Protein 5J73 (pdb70)

B-factor: mean 70.28, std 25.44, range [20.49, 164.89]

Structure (mmCIF, N/CA/C/O backbone):
data_5J73
#
_entry.id   5J73
#
_cell.length_a   37.790
_cell.length_b   91.970
_cell.length_c   45.840
_cell.angle_alpha   90.00
_cell.angle_beta   111.14
_cell.angle_gamma   90.00
#
_symmetry.space_group_name_H-M   'P 1 21 1'
#
loop_
_entity.id
_entity.type
_entity.pdbx_description
1 polymer 'protein design 2L4HC2_9'
2 water water
#
loop_
_atom_site.group_PDB
_atom_site.id
_atom_site.type_symbol
_atom_site.label_atom_id
_atom_site.label_alt_id
_atom_site.label_comp_id
_atom_site.label_asym_id
_atom_site.label_entity_id
_atom_site.label_seq_id
_atom_site.pdbx_PDB_ins_code
_atom_site.Cartn_x
_atom_site.Cartn_y
_atom_site.Cartn_z
_atom_site.occupancy
_atom_site.B_iso_or_equiv
_atom_site.auth_seq_id
_atom_site.auth_comp_id
_atom_site.auth_asym_id
_atom_site.auth_atom_id
_atom_site.pdbx_PDB_model_num
ATOM 1 N N . THR A 1 6 ? -24.410 16.436 0.432 1.00 67.72 1 THR A N 1
ATOM 2 C CA . THR A 1 6 ? -24.405 17.767 1.099 1.00 63.63 1 THR A CA 1
ATOM 3 C C . THR A 1 6 ? -25.845 18.217 1.313 1.00 63.34 1 THR A C 1
ATOM 4 O O . THR A 1 6 ? -26.641 18.212 0.375 1.00 66.14 1 THR A O 1
ATOM 15 N N . SER A 1 7 ? -26.174 18.613 2.539 1.00 65.11 2 SER A N 1
ATOM 16 C CA . SER A 1 7 ? -27.505 19.132 2.840 1.00 65.07 2 SER A CA 1
ATOM 17 C C . SER A 1 7 ? -27.551 20.656 2.820 1.00 64.78 2 SER A C 1
ATOM 18 O O . SER A 1 7 ? -26.520 21.324 2.746 1.00 67.10 2 SER A O 1
ATOM 26 N N . ASP A 1 8 ? -28.766 21.189 2.880 1.00 66.56 3 ASP A N 1
ATOM 27 C CA . ASP A 1 8 ? -29.007 22.617 2.714 1.00 64.00 3 ASP A CA 1
ATOM 28 C C . ASP A 1 8 ? -28.369 23.456 3.815 1.00 68.25 3 ASP A C 1
ATOM 29 O O . ASP A 1 8 ? -27.952 24.588 3.572 1.00 65.44 3 ASP A O 1
ATOM 38 N N . TYR A 1 9 ? -28.282 22.902 5.021 1.00 64.98 4 TYR A N 1
ATOM 39 C CA . TYR A 1 9 ? -27.698 23.635 6.136 1.00 52.92 4 TYR A CA 1
ATOM 40 C C . TYR A 1 9 ? -26.231 23.904 5.852 1.00 52.19 4 TYR A C 1
ATOM 41 O O . TYR A 1 9 ? -25.756 25.024 6.033 1.00 60.32 4 TYR A O 1
ATOM 59 N N . ILE A 1 10 ? -25.519 22.884 5.388 1.00 51.34 5 ILE A N 1
ATOM 60 C CA . ILE A 1 10 ? -24.113 23.050 5.055 1.00 56.20 5 ILE A CA 1
ATOM 61 C C . ILE A 1 10 ? -23.962 24.003 3.882 1.00 56.52 5 ILE A C 1
ATOM 62 O O . ILE A 1 10 ? -23.136 24.913 3.917 1.00 53.74 5 ILE A O 1
ATOM 78 N N . ILE A 1 11 ? -24.763 23.786 2.846 1.00 53.66 6 ILE A N 1
ATOM 79 C CA . ILE A 1 11 ? -24.712 24.623 1.658 1.00 48.65 6 ILE A CA 1
ATOM 80 C C . ILE A 1 11 ? -24.945 26.081 2.028 1.00 54.80 6 ILE A C 1
ATOM 81 O O . ILE A 1 11 ? -24.285 26.971 1.498 1.00 56.34 6 ILE A O 1
ATOM 97 N N . GLU A 1 12 ? -25.872 26.321 2.951 1.00 57.98 7 GLU A N 1
ATOM 98 C CA . GLU A 1 12 ? -26.178 27.683 3.379 1.00 58.40 7 GLU A CA 1
ATOM 99 C C . GLU A 1 12 ? -25.018 28.305 4.150 1.00 56.10 7 GLU A C 1
ATOM 100 O O . GLU A 1 12 ? -24.720 29.487 3.974 1.00 61.07 7 GLU A O 1
ATOM 112 N N . GLN A 1 13 ? -24.364 27.520 5.001 1.00 52.13 8 GLN A N 1
ATOM 113 C CA . GLN A 1 13 ? -23.190 28.003 5.719 1.00 46.98 8 GLN A CA 1
ATOM 114 C C . GLN A 1 13 ? -22.096 28.403 4.745 1.00 56.39 8 GLN A C 1
ATOM 115 O O . GLN A 1 13 ? -21.455 29.442 4.908 1.00 55.36 8 GLN A O 1
ATOM 129 N N . ILE A 1 14 ? -21.897 27.580 3.723 1.00 50.30 9 ILE A N 1
ATOM 130 C CA . ILE A 1 14 ? -20.887 27.855 2.716 1.00 51.83 9 ILE A CA 1
ATOM 131 C C . ILE A 1 14 ? -21.244 29.136 1.965 1.00 51.89 9 ILE A C 1
ATOM 132 O O . ILE A 1 14 ? -20.405 30.020 1.814 1.00 45.59 9 ILE A O 1
ATOM 148 N N . GLN A 1 15 ? -22.495 29.256 1.532 1.00 51.34 10 GLN A N 1
ATOM 149 C CA . GLN A 1 15 ? -22.937 30.455 0.825 1.00 57.02 10 GLN A CA 1
ATOM 150 C C . GLN A 1 15 ? -22.851 31.711 1.689 1.00 52.89 10 GLN A C 1
ATOM 151 O O . GLN A 1 15 ? -22.514 32.785 1.193 1.00 49.68 10 GLN A O 1
ATOM 165 N N . ARG A 1 16 ? -23.153 31.577 2.976 1.00 52.67 11 ARG A N 1
ATOM 166 C CA . ARG A 1 16 ? -23.059 32.708 3.895 1.00 60.94 11 ARG A CA 1
ATOM 167 C C . ARG A 1 16 ? -21.609 33.179 4.038 1.00 60.33 11 ARG A C 1
ATOM 168 O O . ARG A 1 16 ? -21.340 34.381 4.040 1.00 52.37 11 ARG A O 1
ATOM 189 N N . ASP A 1 17 ? -20.681 32.235 4.162 1.00 66.56 12 ASP A N 1
ATOM 190 C CA . ASP A 1 17 ? -19.259 32.561 4.263 1.00 58.32 12 ASP A CA 1
ATOM 191 C C . ASP A 1 17 ? -18.748 33.205 2.980 1.00 53.33 12 ASP A C 1
ATOM 192 O O . ASP A 1 17 ? -17.893 34.087 3.016 1.00 56.74 12 ASP A O 1
ATOM 201 N N . GLN A 1 18 ? -19.267 32.745 1.845 1.00 62.75 13 GLN A N 1
ATOM 202 C CA . GLN A 1 18 ? -18.805 33.221 0.547 1.00 60.51 13 GLN A CA 1
ATOM 203 C C . GLN A 1 18 ? -19.248 34.658 0.276 1.00 62.40 13 GLN A C 1
ATOM 204 O O . GLN A 1 18 ? -18.529 35.416 -0.378 1.00 71.27 13 GLN A O 1
ATOM 218 N N . GLU A 1 19 ? -20.429 35.028 0.773 1.00 57.27 14 GLU A N 1
ATOM 219 C CA . GLU A 1 19 ? -20.917 36.397 0.628 1.00 72.46 14 GLU A CA 1
ATOM 220 C C . GLU A 1 19 ? -20.107 37.330 1.519 1.00 70.23 14 GLU A C 1
ATOM 221 O O . GLU A 1 19 ? -19.707 38.419 1.106 1.00 59.67 14 GLU A O 1
ATOM 233 N N . GLU A 1 20 ? -19.859 36.877 2.742 1.00 67.38 15 GLU A N 1
ATOM 234 C CA . GLU A 1 20 ? -19.019 37.602 3.683 1.00 67.89 15 GLU A CA 1
ATOM 235 C C . GLU A 1 20 ? -17.617 37.745 3.110 1.00 65.44 15 GLU A C 1
ATOM 236 O O . GLU A 1 20 ? -16.945 38.752 3.326 1.00 64.80 15 GLU A O 1
ATOM 248 N N . ALA A 1 21 ? -17.178 36.725 2.382 1.00 56.36 16 ALA A N 1
ATOM 249 C CA . ALA A 1 21 ? -15.852 36.739 1.787 1.00 62.42 16 ALA A CA 1
ATOM 250 C C . ALA A 1 21 ? -15.726 37.790 0.687 1.00 64.17 16 ALA A C 1
ATOM 251 O O . ALA A 1 21 ? -14.792 38.589 0.699 1.00 65.45 16 ALA A O 1
ATOM 258 N N . ARG A 1 22 ? -16.675 37.809 -0.245 1.00 64.11 17 ARG A N 1
ATOM 259 C CA . ARG A 1 22 ? -16.604 38.735 -1.375 1.00 66.60 17 ARG A CA 1
ATOM 260 C C . ARG A 1 22 ? -16.712 40.188 -0.923 1.00 60.48 17 ARG A C 1
ATOM 261 O O . ARG A 1 22 ? -16.057 41.065 -1.487 1.00 58.55 17 ARG A O 1
ATOM 282 N N . LYS A 1 23 ? -17.534 40.443 0.090 1.00 55.21 18 LYS A N 1
ATOM 283 C CA . LYS A 1 23 ? -17.676 41.794 0.618 1.00 69.09 18 LYS A CA 1
ATOM 284 C C . LYS A 1 23 ? -16.327 42.220 1.187 1.00 70.86 18 LYS A C 1
ATOM 285 O O . LYS A 1 23 ? -15.868 43.333 0.936 1.00 69.05 18 LYS A O 1
ATOM 304 N N . LYS A 1 24 ? -15.700 41.340 1.963 1.00 73.23 19 LYS A N 1
ATOM 305 C CA . LYS A 1 24 ? -14.371 41.617 2.500 1.00 67.77 19 LYS A CA 1
ATOM 306 C C . LYS A 1 24 ? -13.359 41.827 1.371 1.00 66.46 19 LYS A C 1
ATOM 307 O O . LYS A 1 24 ? -12.456 42.655 1.489 1.00 70.49 19 LYS A O 1
ATOM 326 N N . VAL A 1 25 ? -13.510 41.083 0.278 1.00 64.35 20 VAL A N 1
ATOM 327 C CA . VAL A 1 25 ? -12.619 41.250 -0.869 1.00 69.66 20 VAL A CA 1
ATOM 328 C C . VAL A 1 25 ? -12.847 42.627 -1.480 1.00 64.90 20 VAL A C 1
ATOM 329 O O . VAL A 1 25 ? -11.898 43.319 -1.846 1.00 63.81 20 VAL A O 1
ATOM 342 N N . GLU A 1 26 ? -14.109 43.022 -1.580 1.00 67.52 21 GLU A N 1
ATOM 343 C CA . GLU A 1 26 ? -14.462 44.327 -2.120 1.00 76.14 21 GLU A CA 1
ATOM 344 C C . GLU A 1 26 ? -13.930 45.434 -1.212 1.00 70.14 21 GLU A C 1
ATOM 345 O O . GLU A 1 26 ? -13.454 46.466 -1.688 1.00 75.67 21 GLU A O 1
ATOM 357 N N . GLU A 1 27 ? -14.012 45.210 0.095 1.00 69.00 22 GLU A N 1
ATOM 358 C CA . GLU A 1 27 ? -13.472 46.154 1.067 1.00 71.11 22 GLU A CA 1
ATOM 359 C C . GLU A 1 27 ? -11.961 46.260 0.912 1.00 66.95 22 GLU A C 1
ATOM 360 O O . GLU A 1 27 ? -11.390 47.341 1.023 1.00 70.95 22 GLU A O 1
ATOM 372 N N . ALA A 1 28 ? -11.313 45.128 0.647 1.00 67.08 23 ALA A N 1
ATOM 373 C CA . ALA A 1 28 ? -9.867 45.106 0.486 1.00 62.42 23 ALA A CA 1
ATOM 374 C C . ALA A 1 28 ? -9.452 45.834 -0.784 1.00 62.72 23 ALA A C 1
ATOM 375 O O . ALA A 1 28 ? -8.469 46.575 -0.792 1.00 64.71 23 ALA A O 1
ATOM 382 N N . GLU A 1 29 ? -10.217 45.629 -1.853 1.00 71.00 24 GLU A N 1
ATOM 383 C CA . GLU A 1 29 ? -9.945 46.287 -3.127 1.00 72.01 24 GLU A CA 1
ATOM 384 C C . GLU A 1 29 ? -10.052 47.799 -2.979 1.00 68.82 24 GLU A C 1
ATOM 385 O O . GLU A 1 29 ? -9.235 48.546 -3.515 1.00 69.18 24 GLU A O 1
ATOM 397 N N . GLU A 1 30 ? -11.071 48.244 -2.249 1.00 71.86 25 GLU A N 1
ATOM 398 C CA . GLU A 1 30 ? -11.278 49.664 -2.011 1.00 68.32 25 GLU A CA 1
ATOM 399 C C . GLU A 1 30 ? -10.180 50.253 -1.142 1.00 67.54 25 GLU A C 1
ATOM 400 O O . GLU A 1 30 ? -9.605 51.293 -1.462 1.00 78.43 25 GLU A O 1
ATOM 412 N N . ARG A 1 31 ? -9.886 49.571 -0.041 1.00 60.85 26 ARG A N 1
ATOM 413 C CA . ARG A 1 31 ? -8.876 50.033 0.897 1.00 56.88 26 ARG A CA 1
ATOM 414 C C . ARG A 1 31 ? -7.489 50.005 0.290 1.00 59.90 26 ARG A C 1
ATOM 415 O O . ARG A 1 31 ? -6.642 50.823 0.623 1.00 68.26 26 ARG A O 1
ATOM 436 N N . LEU A 1 32 ? -7.252 49.061 -0.607 1.00 60.67 27 LEU A N 1
ATOM 437 C CA . LEU A 1 32 ? -5.953 48.985 -1.255 1.00 59.68 27 LEU A CA 1
ATOM 438 C C . LEU A 1 32 ? -5.716 50.205 -2.140 1.00 59.72 27 LEU A C 1
ATOM 439 O O . LEU A 1 32 ? -4.646 50.798 -2.095 1.00 62.44 27 LEU A O 1
ATOM 455 N N . GLU A 1 33 ? -6.704 50.588 -2.939 1.00 63.02 28 GLU A N 1
ATOM 456 C CA . GLU A 1 33 ? -6.526 51.699 -3.871 1.00 74.02 28 GLU A CA 1
ATOM 457 C C . GLU A 1 33 ? -6.338 53.017 -3.121 1.00 67.08 28 GLU A C 1
ATOM 458 O O . GLU A 1 33 ? -5.485 53.823 -3.485 1.00 58.59 28 GLU A O 1
ATOM 470 N N . ARG A 1 34 ? -7.137 53.239 -2.079 1.00 61.03 29 ARG A N 1
ATOM 471 C CA . ARG A 1 34 ? -6.996 54.442 -1.266 1.00 65.56 29 ARG A CA 1
ATOM 472 C C . ARG A 1 34 ? -5.611 54.464 -0.621 1.00 69.20 29 ARG A C 1
ATOM 473 O O . ARG A 1 34 ? -4.984 55.519 -0.515 1.00 76.64 29 ARG A O 1
ATOM 494 N N . VAL A 1 35 ? -5.145 53.298 -0.190 1.00 66.69 30 VAL A N 1
ATOM 495 C CA . VAL A 1 35 ? -3.802 53.171 0.366 1.00 69.02 30 VAL A CA 1
ATOM 496 C C . VAL A 1 35 ? -2.783 53.450 -0.730 1.00 66.80 30 VAL A C 1
ATOM 497 O O . VAL A 1 35 ? -1.738 54.053 -0.479 1.00 65.75 30 VAL A O 1
ATOM 510 N N . LYS A 1 36 ? -3.093 53.015 -1.948 1.00 70.92 31 LYS A N 1
ATOM 511 C CA . LYS A 1 36 ? -2.196 53.230 -3.076 1.00 77.08 31 LYS A CA 1
ATOM 512 C C . LYS A 1 36 ? -2.207 54.717 -3.437 1.00 72.46 31 LYS A C 1
ATOM 513 O O . LYS A 1 36 ? -1.165 55.304 -3.715 1.00 72.93 31 LYS A O 1
ATOM 532 N N . GLU A 1 37 ? -3.394 55.324 -3.418 1.00 72.59 32 GLU A N 1
ATOM 533 C CA . GLU A 1 37 ? -3.530 56.754 -3.680 1.00 79.61 32 GLU A CA 1
ATOM 534 C C . GLU A 1 37 ? -2.825 57.567 -2.602 1.00 80.14 32 GLU A C 1
ATOM 535 O O . GLU A 1 37 ? -2.133 58.539 -2.901 1.00 74.92 32 GLU A O 1
ATOM 547 N N . ALA A 1 38 ? -3.003 57.163 -1.350 1.00 78.54 33 ALA A N 1
ATOM 548 C CA . ALA A 1 38 ? -2.361 57.845 -0.235 1.00 74.99 33 ALA A CA 1
ATOM 549 C C . ALA A 1 38 ? -0.849 57.650 -0.280 1.00 73.40 33 ALA A C 1
ATOM 550 O O . ALA A 1 38 ? -0.091 58.491 0.200 1.00 71.23 33 ALA A O 1
ATOM 557 N N . SER A 1 39 ? -0.413 56.530 -0.852 1.00 75.77 34 SER A N 1
ATOM 558 C CA . SER A 1 39 ? 1.008 56.213 -0.910 1.00 77.08 34 SER A CA 1
ATOM 559 C C . SER A 1 39 ? 1.761 57.198 -1.804 1.00 80.08 34 SER A C 1
ATOM 560 O O . SER A 1 39 ? 2.861 57.635 -1.473 1.00 78.21 34 SER A O 1
ATOM 568 N N . LYS A 1 40 ? 1.156 57.540 -2.940 1.00 86.35 35 LYS A N 1
ATOM 569 C CA . LYS A 1 40 ? 1.765 58.449 -3.912 1.00 92.91 35 LYS A CA 1
ATOM 570 C C . LYS A 1 40 ? 1.346 59.902 -3.676 1.00 95.47 35 LYS A C 1
ATOM 571 O O . LYS A 1 40 ? 1.174 60.670 -4.623 1.00 106.56 35 LYS A O 1
ATOM 590 N N . ARG A 1 41 ? 1.183 60.266 -2.410 1.00 89.02 36 ARG A N 1
ATOM 591 C CA . ARG A 1 41 ? 0.814 61.626 -2.026 1.00 85.14 36 ARG A CA 1
ATOM 592 C C . ARG A 1 41 ? 1.946 62.258 -1.204 1.00 87.92 36 ARG A C 1
ATOM 593 O O . ARG A 1 41 ? 1.782 63.319 -0.603 1.00 86.63 36 ARG A O 1
ATOM 614 N N . GLY A 1 42 ? 3.116 61.625 -1.230 1.00 80.41 37 GLY A N 1
ATOM 615 C CA . GLY A 1 42 ? 4.296 62.172 -0.579 1.00 80.50 37 GLY A CA 1
ATOM 616 C C . GLY A 1 42 ? 4.051 62.405 0.899 1.00 86.26 37 GLY A C 1
ATOM 617 O O . GLY A 1 42 ? 3.868 63.537 1.347 1.00 88.66 37 GLY A O 1
ATOM 621 N N . VAL A 1 43 ? 4.065 61.313 1.651 1.00 85.50 38 VAL A N 1
ATOM 622 C CA . VAL A 1 43 ? 3.749 61.314 3.072 1.00 69.03 38 VAL A CA 1
ATOM 623 C C . VAL A 1 43 ? 4.916 60.699 3.835 1.00 61.66 38 VAL A C 1
ATOM 624 O O . VAL A 1 43 ? 5.830 60.146 3.228 1.00 62.61 38 VAL A O 1
ATOM 637 N N . SER A 1 44 ? 4.884 60.775 5.161 1.00 52.44 39 SER A N 1
ATOM 638 C CA . SER A 1 44 ? 6.075 60.488 5.946 1.00 47.61 39 SER A CA 1
ATOM 639 C C . SER A 1 44 ? 6.176 59.006 6.278 1.00 55.01 39 SER A C 1
ATOM 640 O O . SER A 1 44 ? 5.227 58.247 6.077 1.00 61.50 39 SER A O 1
ATOM 648 N N . SER A 1 45 ? 7.341 58.602 6.773 1.00 54.00 40 SER A N 1
ATOM 649 C CA . SER A 1 45 ? 7.612 57.200 7.086 1.00 63.98 40 SER A CA 1
ATOM 650 C C . SER A 1 45 ? 6.603 56.574 8.048 1.00 59.08 40 SER A C 1
ATOM 651 O O . SER A 1 45 ? 6.050 55.517 7.753 1.00 62.47 40 SER A O 1
ATOM 659 N N . ASP A 1 46 ? 6.366 57.224 9.186 1.00 57.45 41 ASP A N 1
ATOM 660 C CA . ASP A 1 46 ? 5.394 56.739 10.169 1.00 59.63 41 ASP A CA 1
ATOM 661 C C . ASP A 1 46 ? 4.033 56.500 9.531 1.00 61.60 41 ASP A C 1
ATOM 662 O O . ASP A 1 46 ? 3.309 55.574 9.897 1.00 65.83 41 ASP A O 1
ATOM 671 N N . GLN A 1 47 ? 3.703 57.342 8.562 1.00 53.41 42 GLN A N 1
ATOM 672 C CA . GLN A 1 47 ? 2.455 57.231 7.822 1.00 53.66 42 GLN A CA 1
ATOM 673 C C . GLN A 1 47 ? 2.527 56.149 6.755 1.00 54.72 42 GLN A C 1
ATOM 674 O O . GLN A 1 47 ? 1.537 55.469 6.495 1.00 61.30 42 GLN A O 1
ATOM 688 N N . LEU A 1 48 ? 3.687 55.992 6.130 1.00 57.17 43 LEU A N 1
ATOM 689 C CA . LEU A 1 48 ? 3.879 54.901 5.185 1.00 54.07 43 LEU A CA 1
ATOM 690 C C . LEU A 1 48 ? 3.824 53.573 5.932 1.00 53.05 43 LEU A C 1
ATOM 691 O O . LEU A 1 48 ? 3.245 52.601 5.450 1.00 47.54 43 LEU A O 1
ATOM 707 N N . LEU A 1 49 ? 4.428 53.549 7.116 1.00 56.13 44 LEU A N 1
ATOM 708 C CA . LEU A 1 49 ? 4.420 52.367 7.974 1.00 56.89 44 LEU A CA 1
ATOM 709 C C . LEU A 1 49 ? 3.003 51.984 8.381 1.00 53.66 44 LEU A C 1
ATOM 710 O O . LEU A 1 49 ? 2.680 50.803 8.503 1.00 46.51 44 LEU A O 1
ATOM 726 N N . ASP A 1 50 ? 2.165 52.991 8.596 1.00 53.60 45 ASP A N 1
ATOM 727 C CA . ASP A 1 50 ? 0.784 52.765 8.993 1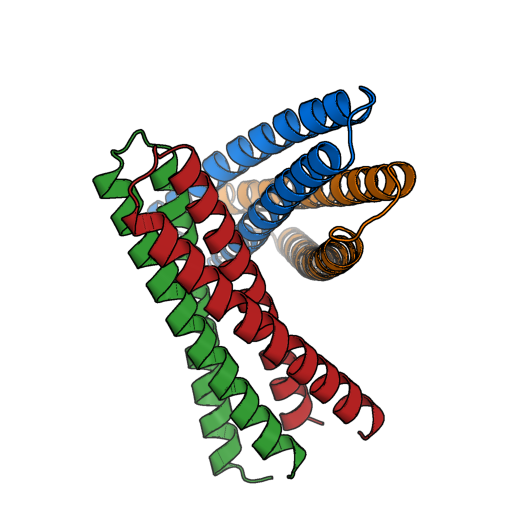.00 48.16 45 ASP A CA 1
ATOM 728 C C . ASP A 1 50 ? 0.012 52.058 7.886 1.00 47.56 45 ASP A C 1
ATOM 729 O O . ASP A 1 50 ? -0.807 51.178 8.149 1.00 40.65 45 ASP A O 1
ATOM 738 N N . LEU A 1 51 ? 0.279 52.448 6.644 1.00 49.08 46 LEU A N 1
ATOM 739 C CA . LEU A 1 51 ? -0.363 51.828 5.493 1.00 47.64 46 LEU A CA 1
ATOM 740 C C . LEU A 1 51 ? 0.080 50.375 5.332 1.00 43.28 46 LEU A C 1
ATOM 741 O O . LEU A 1 51 ? -0.719 49.512 4.966 1.00 38.41 46 LEU A O 1
ATOM 757 N N . ILE A 1 52 ? 1.356 50.115 5.600 1.00 38.36 47 ILE A N 1
ATOM 758 C CA . ILE A 1 52 ? 1.907 48.764 5.531 1.00 42.46 47 ILE A CA 1
ATOM 759 C C . ILE A 1 52 ? 1.240 47.849 6.560 1.00 42.81 47 ILE A C 1
ATOM 760 O O . ILE A 1 52 ? 0.910 46.702 6.257 1.00 41.45 47 ILE A O 1
ATOM 776 N N . ARG A 1 53 ? 1.050 48.360 7.772 1.00 38.98 48 ARG A N 1
ATOM 777 C CA . ARG A 1 53 ? 0.336 47.632 8.818 1.00 46.74 48 ARG A CA 1
ATOM 778 C C . ARG A 1 53 ? -1.098 47.345 8.375 1.00 50.70 48 ARG A C 1
ATOM 779 O O . ARG A 1 53 ? -1.629 46.257 8.600 1.00 42.54 48 ARG A O 1
ATOM 800 N N . GLU A 1 54 ? -1.710 48.334 7.737 1.00 44.74 49 GLU A N 1
ATOM 801 C CA . GLU A 1 54 ? -3.087 48.234 7.282 1.00 44.03 49 GLU A CA 1
ATOM 802 C C . GLU A 1 54 ? -3.219 47.156 6.198 1.00 50.82 49 GLU A C 1
ATOM 803 O O . GLU A 1 54 ? -4.162 46.365 6.212 1.00 50.55 49 GLU A O 1
ATOM 815 N N . LEU A 1 55 ? -2.273 47.125 5.263 1.00 41.30 50 LEU A N 1
ATOM 816 C CA . LEU A 1 55 ? -2.264 46.107 4.210 1.00 44.63 50 LEU A CA 1
ATOM 817 C C . LEU A 1 55 ? -1.948 44.715 4.758 1.00 44.27 50 LEU A C 1
ATOM 818 O O . LEU A 1 55 ? -2.468 43.712 4.263 1.00 38.25 50 LEU A O 1
ATOM 834 N N . ALA A 1 56 ? -1.092 44.654 5.771 1.00 39.87 51 ALA A N 1
ATOM 835 C CA . ALA A 1 56 ? -0.751 43.385 6.404 1.00 39.38 51 ALA A CA 1
ATOM 836 C C . ALA A 1 56 ? -1.988 42.762 7.042 1.00 37.50 51 ALA A C 1
ATOM 837 O O . ALA A 1 56 ? -2.140 41.543 7.061 1.00 40.22 51 ALA A O 1
ATOM 844 N N . GLU A 1 57 ? -2.869 43.607 7.566 1.00 41.38 52 GLU A N 1
ATOM 845 C CA . GLU A 1 57 ? -4.127 43.145 8.135 1.00 39.91 52 GLU A CA 1
ATOM 846 C C . GLU A 1 57 ? -4.989 42.517 7.054 1.00 40.90 52 GLU A C 1
ATOM 847 O O . GLU A 1 57 ? -5.618 41.480 7.266 1.00 39.21 52 GLU A O 1
ATOM 859 N N . ILE A 1 58 ? -5.021 43.169 5.898 1.00 36.98 53 ILE A N 1
ATOM 860 C CA . ILE A 1 58 ? -5.812 42.703 4.771 1.00 36.40 53 ILE A CA 1
ATOM 861 C C . ILE A 1 58 ? -5.326 41.339 4.308 1.00 34.59 53 ILE A C 1
ATOM 862 O O . ILE A 1 58 ? -6.129 40.439 4.081 1.00 31.61 53 ILE A O 1
ATOM 878 N N . ILE A 1 59 ? -4.014 41.187 4.179 1.00 32.71 54 ILE A N 1
ATOM 879 C CA . ILE A 1 59 ? -3.445 39.939 3.694 1.00 34.88 54 ILE A CA 1
ATOM 880 C C . ILE A 1 59 ? -3.847 38.797 4.616 1.00 34.15 54 ILE A C 1
ATOM 881 O O . ILE A 1 59 ? -4.283 37.743 4.160 1.00 29.26 54 ILE A O 1
ATOM 897 N N . GLU A 1 60 ? -3.722 39.024 5.917 1.00 34.00 55 GLU A N 1
ATOM 898 C CA . GLU A 1 60 ? -4.052 38.001 6.900 1.00 42.93 55 GLU A CA 1
ATOM 899 C C . GLU A 1 60 ? -5.536 37.641 6.859 1.00 39.71 55 GLU A C 1
ATOM 900 O O . GLU A 1 60 ? -5.904 36.482 7.043 1.00 37.01 55 GLU A O 1
ATOM 912 N N . GLU A 1 61 ? -6.383 38.630 6.597 1.00 38.91 56 GLU A N 1
ATOM 913 C CA . GLU A 1 61 ? -7.816 38.392 6.479 1.00 42.98 56 GLU A CA 1
ATOM 914 C C . GLU A 1 61 ? -8.102 37.573 5.227 1.00 35.56 56 GLU A C 1
ATOM 915 O O . GLU A 1 61 ? -8.894 36.630 5.256 1.00 33.52 56 GLU A O 1
ATOM 927 N N . LEU A 1 62 ? -7.462 37.951 4.126 1.00 31.79 57 LEU A N 1
ATOM 928 C CA . LEU A 1 62 ? -7.611 37.234 2.867 1.00 32.06 57 LEU A CA 1
ATOM 929 C C . LEU A 1 62 ? -7.097 35.797 2.980 1.00 32.56 57 LEU A C 1
ATOM 930 O O . LEU A 1 62 ? -7.622 34.893 2.334 1.00 27.89 57 LEU A O 1
ATOM 946 N N . ILE A 1 63 ? -6.069 35.591 3.797 1.00 32.42 58 ILE A N 1
ATOM 947 C CA . ILE A 1 63 ? -5.528 34.252 4.011 1.00 34.97 58 ILE A CA 1
ATOM 948 C C . ILE A 1 63 ? -6.510 33.358 4.764 1.00 33.75 58 ILE A C 1
ATOM 949 O O . ILE A 1 63 ? -6.624 32.174 4.456 1.00 34.84 58 ILE A O 1
ATOM 965 N N . ARG A 1 64 ? -7.217 33.914 5.744 1.00 33.28 59 ARG A N 1
ATOM 966 C CA . ARG A 1 64 ? -8.237 33.149 6.460 1.00 39.15 59 ARG A CA 1
ATOM 967 C C . ARG A 1 64 ? -9.336 32.695 5.511 1.00 35.39 59 ARG A C 1
ATOM 968 O O . ARG A 1 64 ? -9.818 31.570 5.601 1.00 33.89 59 ARG A O 1
ATOM 989 N N . ILE A 1 65 ? -9.728 33.586 4.607 1.00 31.67 60 ILE A N 1
ATOM 990 C CA . ILE A 1 65 ? -10.774 33.296 3.639 1.00 33.26 60 ILE A CA 1
ATOM 991 C C . ILE A 1 65 ? -10.382 32.122 2.751 1.00 32.60 60 ILE A C 1
ATOM 992 O O . ILE A 1 65 ? -11.204 31.253 2.467 1.00 33.42 60 ILE A O 1
ATOM 1008 N N . ILE A 1 66 ? -9.128 32.095 2.316 1.00 30.96 61 ILE A N 1
ATOM 1009 C CA . ILE A 1 66 ? -8.653 31.015 1.460 1.00 32.86 61 ILE A CA 1
ATOM 1010 C C . ILE A 1 66 ? -8.677 29.698 2.223 1.00 31.18 61 ILE A C 1
ATOM 1011 O O . ILE A 1 66 ? -9.043 28.664 1.669 1.00 32.22 61 ILE A O 1
ATOM 1027 N N . ARG A 1 67 ? -8.278 29.733 3.490 1.00 31.00 62 ARG A N 1
ATOM 1028 C CA . ARG A 1 67 ? -8.279 28.526 4.307 1.00 34.80 62 ARG A CA 1
ATOM 1029 C C . ARG A 1 67 ? -9.682 28.001 4.589 1.00 36.96 62 ARG A C 1
ATOM 1030 O O . ARG A 1 67 ? -9.908 26.793 4.529 1.00 36.36 62 ARG A O 1
ATOM 1051 N N . ARG A 1 68 ? -10.620 28.892 4.891 1.00 34.49 63 ARG A N 1
ATOM 1052 C CA . ARG A 1 68 ? -11.997 28.471 5.134 1.00 39.31 63 ARG A CA 1
ATOM 1053 C C . ARG A 1 68 ? -12.624 27.960 3.838 1.00 36.87 63 ARG A C 1
ATOM 1054 O O . ARG A 1 68 ? -13.327 26.953 3.840 1.00 41.20 63 ARG A O 1
ATOM 1075 N N . SER A 1 69 ? -12.362 28.655 2.735 1.00 34.13 64 SER A N 1
ATOM 1076 C CA . SER A 1 69 ? -12.880 28.241 1.433 1.00 36.86 64 SER A CA 1
ATOM 1077 C C . SER A 1 69 ? -12.290 26.886 1.064 1.00 36.29 64 SER A C 1
ATOM 1078 O O . SER A 1 69 ? -12.955 26.051 0.449 1.00 30.13 64 SER A O 1
ATOM 1086 N N . ASN A 1 70 ? -11.080 26.660 1.490 1.00 39.35 65 ASN A N 1
ATOM 1087 C CA . ASN A 1 70 ? -10.435 25.391 1.282 1.00 39.62 65 ASN A CA 1
ATOM 1088 C C . ASN A 1 70 ? -11.100 24.296 2.062 1.00 39.26 65 ASN A C 1
ATOM 1089 O O . ASN A 1 70 ? -11.202 23.195 1.608 1.00 38.84 65 ASN A O 1
ATOM 1100 N N . GLU A 1 71 ? -11.578 24.625 3.238 1.00 37.55 66 GLU A N 1
ATOM 1101 C CA . GLU A 1 71 ? -12.342 23.678 4.042 1.00 38.72 66 GLU A CA 1
ATOM 1102 C C . GLU A 1 71 ? -13.676 23.369 3.372 1.00 36.64 66 GLU A C 1
ATOM 1103 O O . GLU A 1 71 ? -14.116 22.223 3.357 1.00 37.56 66 GLU A O 1
ATOM 1115 N N . ALA A 1 72 ? -14.302 24.392 2.792 1.00 34.81 67 ALA A N 1
ATOM 1116 C CA . ALA A 1 72 ? -15.598 24.224 2.138 1.00 36.19 67 ALA A CA 1
ATOM 1117 C C . ALA A 1 72 ? -15.520 23.317 0.918 1.00 32.58 67 ALA A C 1
ATOM 1118 O O . ALA A 1 72 ? -16.387 22.469 0.716 1.00 34.68 67 ALA A O 1
ATOM 1125 N N . ILE A 1 73 ? -14.487 23.498 0.102 1.00 31.49 68 ILE A N 1
ATOM 1126 C CA . ILE A 1 73 ? -14.319 22.676 -1.088 1.00 34.12 68 ILE A CA 1
ATOM 1127 C C . ILE A 1 73 ? -14.029 21.240 -0.659 1.00 35.47 68 ILE A C 1
ATOM 1128 O O . ILE A 1 73 ? -14.518 20.301 -1.283 1.00 38.30 68 ILE A O 1
ATOM 1144 N N . LYS A 1 74 ? -13.246 21.069 0.407 1.00 31.75 69 LYS A N 1
ATOM 1145 C CA . LYS A 1 74 ? -12.980 19.731 0.927 1.00 37.37 69 LYS A CA 1
ATOM 1146 C C . LYS A 1 74 ? -14.282 19.018 1.296 1.00 41.93 69 LYS A C 1
ATOM 1147 O O . LYS A 1 74 ? -14.479 17.852 0.955 1.00 36.63 69 LYS A O 1
ATOM 1166 N N . GLU A 1 75 ? -15.173 19.729 1.980 1.00 38.33 70 GLU A N 1
ATOM 1167 C CA . GLU A 1 75 ? -16.427 19.146 2.446 1.00 42.93 70 GLU A CA 1
ATOM 1168 C C . GLU A 1 75 ? -17.384 18.829 1.291 1.00 42.61 70 GLU A C 1
ATOM 1169 O O . GLU A 1 75 ? -18.085 17.819 1.316 1.00 50.11 70 GLU A O 1
ATOM 1181 N N . LEU A 1 76 ? -17.403 19.691 0.279 1.00 34.41 71 LEU A N 1
ATOM 1182 C CA . LEU A 1 76 ? -18.306 19.522 -0.857 1.00 36.05 71 LEU A CA 1
ATOM 1183 C C . LEU A 1 76 ? -17.903 18.341 -1.742 1.00 37.06 71 LEU A C 1
ATOM 118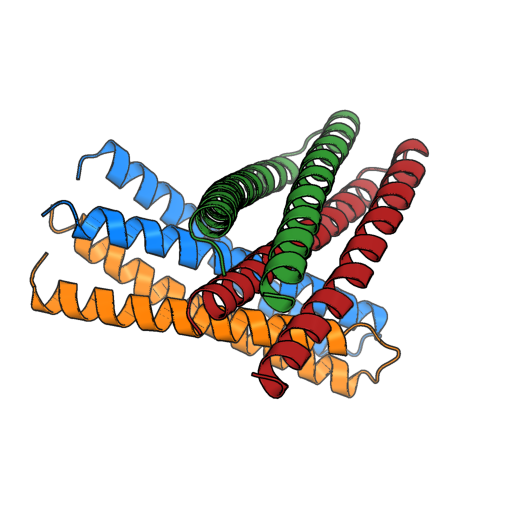4 O O . LEU A 1 76 ? -18.755 17.590 -2.212 1.00 40.05 71 LEU A O 1
ATOM 1200 N N . ILE A 1 77 ? -16.601 18.186 -1.966 1.00 40.22 72 ILE A N 1
ATOM 1201 C CA . ILE A 1 77 ? -16.072 17.124 -2.820 1.00 41.97 72 ILE A CA 1
ATOM 1202 C C . ILE A 1 77 ? -16.305 15.756 -2.175 1.00 46.60 72 ILE A C 1
ATOM 1203 O O . ILE A 1 77 ? -16.427 14.744 -2.863 1.00 56.26 72 ILE A O 1
ATOM 1219 N N . LYS A 1 78 ? -16.399 15.741 -0.850 1.00 49.83 73 LYS A N 1
ATOM 1220 C CA . LYS A 1 78 ? -16.596 14.507 -0.098 1.00 57.98 73 LYS A CA 1
ATOM 1221 C C . LYS A 1 78 ? -17.997 13.930 -0.216 1.00 62.52 73 LYS A C 1
ATOM 1222 O O . LYS A 1 78 ? -18.173 12.713 -0.218 1.00 76.06 73 LYS A O 1
ATOM 1241 N N . ASN A 1 79 ? -18.989 14.801 -0.333 1.00 60.87 74 ASN A N 1
ATOM 1242 C CA . ASN A 1 79 ? -20.377 14.365 -0.395 1.00 73.53 74 ASN A CA 1
ATOM 1243 C C . ASN A 1 79 ? -20.942 14.134 -1.800 1.00 82.54 74 ASN A C 1
ATOM 1244 O O . ASN A 1 79 ? -21.917 14.775 -2.187 1.00 89.97 74 ASN A O 1
ATOM 1255 N N . GLN A 1 80 ? -20.304 13.210 -2.524 1.00 90.60 75 GLN A N 1
ATOM 1256 C CA . GLN A 1 80 ? -20.721 12.686 -3.839 1.00 91.54 75 GLN A CA 1
ATOM 1257 C C . GLN A 1 80 ? -19.495 12.128 -4.552 1.00 83.04 75 GLN A C 1
ATOM 1258 O O . GLN A 1 80 ? -18.435 11.966 -3.946 1.00 82.59 75 GLN A O 1
ATOM 1272 N N . THR B 1 6 ? -19.341 18.081 -10.238 1.00 58.23 1 THR B N 1
ATOM 1273 C CA . THR B 1 6 ? -19.343 16.728 -9.610 1.00 70.91 1 THR B CA 1
ATOM 1274 C C . THR B 1 6 ? -18.843 15.669 -10.592 1.00 62.84 1 THR B C 1
ATOM 1275 O O . THR B 1 6 ? -18.984 14.470 -10.350 1.00 69.07 1 THR B O 1
ATOM 1286 N N . SER B 1 7 ? -18.232 16.127 -11.682 1.00 62.91 2 SER B N 1
ATOM 1287 C CA . SER B 1 7 ? -17.618 15.238 -12.662 1.00 51.28 2 SER B CA 1
ATOM 1288 C C . SER B 1 7 ? -16.141 15.115 -12.318 1.00 46.30 2 SER B C 1
ATOM 1289 O O . SER B 1 7 ? -15.516 16.073 -11.865 1.00 45.34 2 SER B O 1
ATOM 1297 N N . ASP B 1 8 ? -15.579 13.931 -12.557 1.00 42.44 3 ASP B N 1
ATOM 1298 C CA . ASP B 1 8 ? -14.253 13.613 -12.037 1.00 42.74 3 ASP B CA 1
ATOM 1299 C C . ASP B 1 8 ? -13.109 14.462 -12.596 1.00 33.45 3 ASP B C 1
ATOM 1300 O O . ASP B 1 8 ? -12.187 14.788 -11.847 1.00 27.75 3 ASP B O 1
ATOM 1309 N N . TYR B 1 9 ? -13.166 14.851 -13.856 1.00 36.41 4 TYR B N 1
ATOM 1310 C CA . TYR B 1 9 ? -12.112 15.692 -14.414 1.00 42.45 4 TYR B CA 1
ATOM 1311 C C . TYR B 1 9 ? -12.180 17.063 -13.744 1.00 36.74 4 TYR B C 1
ATOM 1312 O O . TYR B 1 9 ? -11.151 17.648 -13.421 1.00 34.72 4 TYR B O 1
ATOM 1330 N N . ILE B 1 10 ? -13.392 17.578 -13.543 1.00 35.43 5 ILE B N 1
ATOM 1331 C CA . ILE B 1 10 ? -13.563 18.865 -12.875 1.00 38.84 5 ILE B CA 1
ATOM 1332 C C . ILE B 1 10 ? -13.054 18.778 -11.437 1.00 36.75 5 ILE B C 1
ATOM 1333 O O . ILE B 1 10 ? -12.310 19.643 -10.973 1.00 33.77 5 ILE B O 1
ATOM 1349 N N . ILE B 1 11 ? -13.469 17.728 -10.733 1.00 32.57 6 ILE B N 1
ATOM 1350 C CA . ILE B 1 11 ? -13.048 17.515 -9.353 1.00 40.94 6 ILE B CA 1
ATOM 1351 C C . ILE B 1 11 ? -11.527 17.452 -9.280 1.00 33.78 6 ILE B C 1
ATOM 1352 O O . ILE B 1 11 ? -10.924 17.969 -8.343 1.00 28.73 6 ILE B O 1
ATOM 1368 N N . GLU B 1 12 ? -10.914 16.829 -10.283 1.00 32.02 7 GLU B N 1
ATOM 1369 C CA . GLU B 1 12 ? -9.464 16.703 -10.336 1.00 33.64 7 GLU B CA 1
ATOM 1370 C C . GLU B 1 12 ? -8.788 18.056 -10.504 1.00 38.62 7 GLU B C 1
ATOM 1371 O O . GLU B 1 12 ? -7.813 18.358 -9.821 1.00 39.43 7 GLU B O 1
ATOM 1383 N N . GLN B 1 13 ? -9.328 18.882 -11.392 1.00 35.89 8 GLN B N 1
ATOM 1384 C CA . GLN B 1 13 ? -8.791 20.216 -11.614 1.00 38.63 8 GLN B CA 1
ATOM 1385 C C . GLN B 1 13 ? -8.939 21.101 -10.372 1.00 37.80 8 GLN B C 1
ATOM 1386 O O . GLN B 1 13 ? -8.044 21.880 -10.049 1.00 34.88 8 GLN B O 1
ATOM 1400 N N . ILE B 1 14 ? -10.077 20.990 -9.692 1.00 35.39 9 ILE B N 1
ATOM 1401 C CA . ILE B 1 14 ? -10.329 21.770 -8.481 1.00 36.89 9 ILE B CA 1
ATOM 1402 C C . ILE B 1 14 ? -9.329 21.416 -7.382 1.00 35.00 9 ILE B C 1
ATOM 1403 O O . ILE B 1 14 ? -8.770 22.301 -6.732 1.00 31.42 9 ILE B O 1
ATOM 1419 N N . GLN B 1 15 ? -9.110 20.123 -7.170 1.00 33.11 10 GLN B N 1
ATOM 1420 C CA . GLN B 1 15 ? -8.156 19.670 -6.163 1.00 35.97 10 GLN B CA 1
ATOM 1421 C C . GLN B 1 15 ? -6.734 20.121 -6.489 1.00 33.41 10 GLN B C 1
ATOM 1422 O O . GLN B 1 15 ? -5.967 20.463 -5.591 1.00 32.36 10 GLN B O 1
ATOM 1436 N N . ARG B 1 16 ? -6.386 20.123 -7.772 1.00 35.78 11 ARG B N 1
ATOM 1437 C CA . ARG B 1 16 ? -5.084 20.624 -8.203 1.00 38.07 11 ARG B CA 1
ATOM 1438 C C . ARG B 1 16 ? -4.951 22.121 -7.926 1.00 38.22 11 ARG B C 1
ATOM 1439 O O . ARG B 1 16 ? -3.913 22.583 -7.452 1.00 42.75 11 ARG B O 1
ATOM 1460 N N . ASP B 1 17 ? -6.007 22.873 -8.219 1.00 34.09 12 ASP B N 1
ATOM 1461 C CA . ASP B 1 17 ? -6.004 24.313 -7.992 1.00 39.40 12 ASP B CA 1
ATOM 1462 C C . ASP B 1 17 ? -5.889 24.635 -6.506 1.00 39.26 12 ASP B C 1
ATOM 1463 O O . ASP B 1 17 ? -5.233 25.603 -6.124 1.00 37.61 12 ASP B O 1
ATOM 1472 N N . GLN B 1 18 ? -6.528 23.825 -5.669 1.00 38.10 13 GLN B N 1
ATOM 1473 C CA . GLN B 1 18 ? -6.525 24.080 -4.233 1.00 43.27 13 GLN B CA 1
ATOM 1474 C C . GLN B 1 18 ? -5.154 23.815 -3.627 1.00 44.19 13 GLN B C 1
ATOM 1475 O O . GLN B 1 18 ? -4.762 24.475 -2.667 1.00 47.94 13 GLN B O 1
ATOM 1489 N N . GLU B 1 19 ? -4.422 22.858 -4.188 1.00 44.49 14 GLU B N 1
ATOM 1490 C CA . GLU B 1 19 ? -3.065 22.594 -3.727 1.00 54.17 14 GLU B CA 1
ATOM 1491 C C . GLU B 1 19 ? -2.180 23.774 -4.099 1.00 49.16 14 GLU B C 1
ATOM 1492 O O . GLU B 1 19 ? -1.316 24.181 -3.323 1.00 48.04 14 GLU B O 1
ATOM 1504 N N . GLU B 1 20 ? -2.391 24.314 -5.295 1.00 43.80 15 GLU B N 1
ATOM 1505 C CA . GLU B 1 20 ? -1.685 25.515 -5.710 1.00 49.02 15 GLU B CA 1
ATOM 1506 C C . GLU B 1 20 ? -1.999 26.661 -4.759 1.00 48.66 15 GLU B C 1
ATOM 1507 O O . GLU B 1 20 ? -1.131 27.469 -4.451 1.00 49.39 15 GLU B O 1
ATOM 1519 N N . ALA B 1 21 ? -3.233 26.713 -4.269 1.00 43.51 16 ALA B N 1
ATOM 1520 C CA . ALA B 1 21 ? -3.632 27.787 -3.370 1.00 49.83 16 ALA B CA 1
ATOM 1521 C C . ALA B 1 21 ? -2.877 27.702 -2.050 1.00 52.45 16 ALA B C 1
ATOM 1522 O O . ALA B 1 21 ? -2.358 28.706 -1.568 1.00 50.02 16 ALA B O 1
ATOM 1529 N N . ARG B 1 22 ? -2.801 26.506 -1.474 1.00 48.81 17 ARG B N 1
ATOM 1530 C CA . ARG B 1 22 ? -2.165 26.344 -0.171 1.00 49.36 17 ARG B CA 1
ATOM 1531 C C . ARG B 1 22 ? -0.696 26.707 -0.279 1.00 38.81 17 ARG B C 1
ATOM 1532 O O . ARG B 1 22 ? -0.127 27.323 0.618 1.00 35.94 17 ARG B O 1
ATOM 1553 N N . LYS B 1 23 ? -0.093 26.319 -1.396 1.00 40.77 18 LYS B N 1
ATOM 1554 C CA . LYS B 1 23 ? 1.313 26.592 -1.639 1.00 51.98 18 LYS B CA 1
ATOM 1555 C C . LYS B 1 23 ? 1.495 28.102 -1.762 1.00 49.52 18 LYS B C 1
ATOM 1556 O O . LYS B 1 23 ? 2.381 28.683 -1.138 1.00 50.25 18 LYS B O 1
ATOM 1575 N N . LYS B 1 24 ? 0.640 28.731 -2.564 1.00 53.80 19 LYS B N 1
ATOM 1576 C CA . LYS B 1 24 ? 0.689 30.178 -2.763 1.00 49.68 19 LYS B CA 1
ATOM 1577 C C . LYS B 1 24 ? 0.469 30.944 -1.458 1.00 44.45 19 LYS B C 1
ATOM 1578 O O . LYS B 1 24 ? 1.086 31.984 -1.238 1.00 43.40 19 LYS B O 1
ATOM 1597 N N . VAL B 1 25 ? -0.409 30.435 -0.598 1.00 41.64 20 VAL B N 1
ATOM 1598 C CA . VAL B 1 25 ? -0.665 31.077 0.688 1.00 41.69 20 VAL B CA 1
ATOM 1599 C C . VAL B 1 25 ? 0.564 30.991 1.589 1.00 47.49 20 VAL B C 1
ATOM 1600 O O . VAL B 1 25 ? 0.906 31.960 2.269 1.00 46.03 20 VAL B O 1
ATOM 1613 N N . GLU B 1 26 ? 1.226 29.838 1.595 1.00 45.41 21 GLU B N 1
ATOM 1614 C CA . GLU B 1 26 ? 2.429 29.662 2.405 1.00 48.69 21 GLU B CA 1
ATOM 1615 C C . GLU B 1 26 ? 3.563 30.577 1.949 1.00 45.52 21 GLU B C 1
ATOM 1616 O O . GLU B 1 26 ? 4.290 31.129 2.775 1.00 40.07 21 GLU B O 1
ATOM 1628 N N . GLU B 1 27 ? 3.718 30.734 0.639 1.00 43.95 22 GLU B N 1
ATOM 1629 C CA . GLU B 1 27 ? 4.722 31.642 0.099 1.00 48.53 22 GLU B CA 1
ATOM 1630 C C . GLU B 1 27 ? 4.377 33.078 0.483 1.00 55.61 22 GLU B C 1
ATOM 1631 O O . GLU B 1 27 ? 5.262 33.882 0.774 1.00 57.28 22 GLU B O 1
ATOM 1643 N N . ALA B 1 28 ? 3.085 33.390 0.476 1.00 53.61 23 ALA B N 1
ATOM 1644 C CA . ALA B 1 28 ? 2.609 34.728 0.813 1.00 51.67 23 ALA B CA 1
ATOM 1645 C C . ALA B 1 28 ? 2.825 35.044 2.293 1.00 50.51 23 ALA B C 1
ATOM 1646 O O . ALA B 1 28 ? 3.170 36.171 2.641 1.00 49.65 23 ALA B O 1
ATOM 1653 N N . GLU B 1 29 ? 2.612 34.056 3.157 1.00 52.77 24 GLU B N 1
ATOM 1654 C CA . GLU B 1 29 ? 2.841 34.232 4.591 1.00 48.55 24 GLU B CA 1
ATOM 1655 C C . GLU B 1 29 ? 4.301 34.558 4.845 1.00 53.74 24 GLU B C 1
ATOM 1656 O O . GLU B 1 29 ? 4.626 35.416 5.665 1.00 52.04 24 GLU B O 1
ATOM 1668 N N . GLU B 1 30 ? 5.176 33.847 4.146 1.00 56.06 25 GLU B N 1
ATOM 1669 C CA . GLU B 1 30 ? 6.609 34.071 4.254 1.00 59.36 25 GLU B CA 1
ATOM 1670 C C . GLU B 1 30 ? 6.958 35.441 3.683 1.00 61.99 25 GLU B C 1
ATOM 1671 O O . GLU B 1 30 ? 7.766 36.169 4.260 1.00 56.80 25 GLU B O 1
ATOM 1683 N N . ARG B 1 31 ? 6.360 35.782 2.545 1.00 56.62 26 ARG B N 1
ATOM 1684 C CA . ARG B 1 31 ? 6.614 37.071 1.914 1.00 59.32 26 ARG B CA 1
ATOM 1685 C C . ARG B 1 31 ? 6.142 38.199 2.821 1.00 58.38 26 ARG B C 1
ATOM 1686 O O . ARG B 1 31 ? 6.733 39.274 2.850 1.00 58.90 26 ARG B O 1
ATOM 1707 N N . LEU B 1 32 ? 5.078 37.937 3.571 1.00 49.25 27 LEU B N 1
ATOM 1708 C CA . LEU B 1 32 ? 4.547 38.910 4.513 1.00 46.84 27 LEU B CA 1
ATOM 1709 C C . LEU B 1 32 ? 5.510 39.136 5.668 1.00 53.56 27 LEU B C 1
ATOM 1710 O O . LEU B 1 32 ? 5.779 40.270 6.058 1.00 56.82 27 LEU B O 1
ATOM 1726 N N . GLU B 1 33 ? 6.030 38.041 6.209 1.00 51.53 28 GLU B N 1
ATOM 1727 C CA . GLU B 1 33 ? 6.891 38.101 7.379 1.00 61.76 28 GLU B CA 1
ATOM 1728 C C . GLU B 1 33 ? 8.194 38.827 7.053 1.00 63.31 28 GLU B C 1
ATOM 1729 O O . GLU B 1 33 ? 8.684 39.636 7.843 1.00 53.50 28 GLU B O 1
ATOM 1741 N N . ARG B 1 34 ? 8.745 38.526 5.880 1.00 60.76 29 ARG B N 1
ATOM 1742 C CA . ARG B 1 34 ? 9.962 39.174 5.412 1.00 60.88 29 ARG B CA 1
ATOM 1743 C C . ARG B 1 34 ? 9.734 40.679 5.310 1.00 59.09 29 ARG B C 1
ATOM 1744 O O . ARG B 1 34 ? 10.604 41.475 5.658 1.00 67.77 29 ARG B O 1
ATOM 1765 N N . VAL B 1 35 ? 8.551 41.060 4.841 1.00 60.42 30 VAL B N 1
ATOM 1766 C CA . VAL B 1 35 ? 8.163 42.461 4.742 1.00 58.06 30 VAL B CA 1
ATOM 1767 C C . VAL B 1 35 ? 8.007 43.098 6.124 1.00 59.32 30 VAL B C 1
ATOM 1768 O O . VAL B 1 35 ? 8.329 44.266 6.310 1.00 57.86 30 VAL B O 1
ATOM 1781 N N . LYS B 1 36 ? 7.506 42.331 7.093 1.00 59.76 31 LYS B N 1
ATOM 1782 C CA . LYS B 1 36 ? 7.337 42.846 8.452 1.00 60.02 31 LYS B CA 1
ATOM 1783 C C . LYS B 1 36 ? 8.668 43.093 9.158 1.00 67.28 31 LYS B C 1
ATOM 1784 O O . LYS B 1 36 ? 8.833 44.109 9.836 1.00 66.54 31 LYS B O 1
ATOM 1803 N N . GLU B 1 37 ? 9.616 42.174 9.008 1.00 66.03 32 GLU B N 1
ATOM 1804 C CA . GLU B 1 37 ? 10.930 42.354 9.612 1.00 71.95 32 GLU B CA 1
ATOM 1805 C C . GLU B 1 37 ? 11.633 43.560 9.012 1.00 73.47 32 GLU B C 1
ATOM 1806 O O . GLU B 1 37 ? 12.222 44.371 9.726 1.00 75.78 32 GLU B O 1
ATOM 1818 N N . ALA B 1 38 ? 11.566 43.676 7.692 1.00 66.19 33 ALA B N 1
ATOM 1819 C CA . ALA B 1 38 ? 12.167 44.801 6.998 1.00 59.14 33 ALA B CA 1
ATOM 1820 C C . ALA B 1 38 ? 11.426 46.112 7.270 1.00 72.65 33 ALA B C 1
ATOM 1821 O O . ALA B 1 38 ? 12.026 47.187 7.241 1.00 76.66 33 ALA B O 1
ATOM 1828 N N . SER B 1 39 ? 10.127 46.022 7.544 1.00 77.94 34 SER B N 1
ATOM 1829 C CA . SER B 1 39 ? 9.291 47.215 7.686 1.00 74.03 34 SER B CA 1
ATOM 1830 C C . SER B 1 39 ? 9.572 48.121 8.885 1.00 80.57 34 SER B C 1
ATOM 1831 O O . SER B 1 39 ? 9.644 49.337 8.722 1.00 95.12 34 SER B O 1
ATOM 1839 N N . LYS B 1 40 ? 9.751 47.551 10.073 1.00 88.58 35 LYS B N 1
ATOM 1840 C CA . LYS B 1 40 ? 9.951 48.376 11.266 1.00 97.90 35 LYS B CA 1
ATOM 1841 C C . LYS B 1 40 ? 11.421 48.648 11.561 1.00 102.96 35 LYS B C 1
ATOM 1842 O O . LYS B 1 40 ? 12.065 47.945 12.340 1.00 105.60 35 LYS B O 1
ATOM 1861 N N . ARG B 1 41 ? 11.935 49.683 10.908 1.00 103.62 36 ARG B N 1
ATOM 1862 C CA . ARG B 1 41 ? 13.289 50.168 11.134 1.00 102.73 36 ARG B CA 1
ATOM 1863 C C . ARG B 1 41 ? 13.357 51.576 10.556 1.00 100.84 36 ARG B C 1
ATOM 1864 O O . ARG B 1 41 ? 12.610 51.908 9.637 1.00 98.78 36 ARG B O 1
ATOM 1885 N N . GLY B 1 42 ? 14.224 52.411 11.114 1.00 92.03 37 GLY B N 1
ATOM 1886 C CA . GLY B 1 42 ? 14.479 53.727 10.554 1.00 90.34 37 GLY B CA 1
ATOM 1887 C C . GLY B 1 42 ? 14.942 53.602 9.119 1.00 97.58 37 GLY B C 1
ATOM 1888 O O . GLY B 1 42 ? 16.139 53.676 8.845 1.00 96.78 37 GLY B O 1
ATOM 1892 N N . VAL B 1 43 ? 13.995 53.408 8.202 1.00 104.51 38 VAL B N 1
ATOM 1893 C CA . VAL B 1 43 ? 14.320 53.152 6.801 1.00 96.99 38 VAL B CA 1
ATOM 1894 C C . VAL B 1 43 ? 13.743 54.215 5.882 1.00 88.43 38 VAL B C 1
ATOM 1895 O O . VAL B 1 43 ? 12.859 54.986 6.262 1.00 85.77 38 VAL B O 1
ATOM 1908 N N . SER B 1 44 ? 14.227 54.205 4.648 1.00 77.18 39 SER B N 1
ATOM 1909 C CA . SER B 1 44 ? 14.031 55.305 3.719 1.00 84.62 39 SER B CA 1
ATOM 1910 C C . SER B 1 44 ? 12.792 55.123 2.865 1.00 82.26 39 SER B C 1
ATOM 1911 O O . SER B 1 44 ? 12.669 54.129 2.154 1.00 87.79 39 SER B O 1
ATOM 1919 N N . SER B 1 45 ? 11.860 56.069 3.002 1.00 77.63 40 SER B N 1
ATOM 1920 C CA . SER B 1 45 ? 10.611 56.127 2.234 1.00 76.09 40 SER B CA 1
ATOM 1921 C C . SER B 1 45 ? 10.613 55.287 0.958 1.00 79.38 40 SER B C 1
ATOM 1922 O O . SER B 1 45 ? 9.708 54.482 0.741 1.00 81.87 40 SER B O 1
ATOM 1930 N N . ASP B 1 46 ? 11.638 55.468 0.138 1.00 83.10 41 ASP B N 1
ATOM 1931 C CA . ASP B 1 46 ? 11.799 54.715 -1.102 1.00 79.57 41 ASP B CA 1
ATOM 1932 C C . ASP B 1 46 ? 11.715 53.208 -0.914 1.00 75.07 41 ASP B C 1
ATOM 1933 O O . ASP B 1 46 ? 11.182 52.499 -1.759 1.00 84.60 41 ASP B O 1
ATOM 1942 N N . GLN B 1 47 ? 12.252 52.711 0.202 1.00 76.29 42 GLN B N 1
ATOM 1943 C CA . GLN B 1 47 ? 12.173 51.285 0.489 1.00 76.30 42 GLN B CA 1
ATOM 1944 C C . GLN B 1 47 ? 10.805 50.954 1.080 1.00 73.28 42 GLN B C 1
ATOM 1945 O O . GLN B 1 47 ? 10.276 49.870 0.841 1.00 71.31 42 GLN B O 1
ATOM 1959 N N . LEU B 1 48 ? 10.234 51.872 1.848 1.00 63.96 43 LEU B N 1
ATOM 1960 C CA . LEU B 1 48 ? 8.881 51.670 2.354 1.00 57.78 43 LEU B CA 1
ATOM 1961 C C . LEU B 1 48 ? 7.922 51.640 1.169 1.00 63.26 43 LEU B C 1
ATOM 1962 O O . LEU B 1 48 ? 6.954 50.880 1.165 1.00 63.36 43 LEU B O 1
ATOM 1978 N N . LEU B 1 49 ? 8.187 52.480 0.170 1.00 64.14 44 LEU B N 1
ATOM 1979 C CA . LEU B 1 49 ? 7.379 52.497 -1.046 1.00 63.14 44 LEU B CA 1
ATOM 1980 C C . LEU B 1 49 ? 7.448 51.141 -1.748 1.00 70.33 44 LEU B C 1
ATOM 1981 O O . LEU B 1 49 ? 6.465 50.685 -2.332 1.00 61.86 44 LEU B O 1
ATOM 1997 N N . ASP B 1 50 ? 8.620 50.510 -1.701 1.00 69.06 45 ASP B N 1
ATOM 1998 C CA . ASP B 1 50 ? 8.811 49.200 -2.319 1.00 70.57 45 ASP B CA 1
ATOM 1999 C C . ASP B 1 50 ? 7.991 48.118 -1.622 1.00 63.29 45 ASP B C 1
ATOM 2000 O O . ASP B 1 50 ? 7.424 47.241 -2.274 1.00 62.22 45 ASP B O 1
ATOM 2009 N N . LEU B 1 51 ? 7.930 48.188 -0.295 1.00 59.53 46 LEU B N 1
ATOM 2010 C CA . LEU B 1 51 ? 7.184 47.215 0.496 1.00 57.77 46 LEU B CA 1
ATOM 2011 C C . LEU B 1 51 ? 5.690 47.293 0.222 1.00 54.36 46 LEU B C 1
ATOM 2012 O O . LEU B 1 51 ? 5.005 46.272 0.172 1.00 48.65 46 LEU B O 1
ATOM 2028 N N . ILE B 1 52 ? 5.193 48.511 0.048 1.00 52.20 47 ILE B N 1
ATOM 2029 C CA . ILE B 1 52 ? 3.785 48.731 -0.251 1.00 48.97 47 ILE B CA 1
ATOM 2030 C C . ILE B 1 52 ? 3.387 48.112 -1.589 1.00 52.88 47 ILE B C 1
ATOM 2031 O O . ILE B 1 52 ? 2.331 47.486 -1.694 1.00 52.11 47 ILE B O 1
ATOM 2047 N N . ARG B 1 53 ? 4.224 48.280 -2.608 1.00 56.17 48 ARG B N 1
ATOM 2048 C CA . ARG B 1 53 ? 3.966 47.659 -3.904 1.00 56.80 48 ARG B CA 1
ATOM 2049 C C . ARG B 1 53 ? 3.950 46.138 -3.790 1.00 54.55 48 ARG B C 1
ATOM 2050 O O . ARG B 1 53 ? 3.120 45.470 -4.407 1.00 46.30 48 ARG B O 1
ATOM 2071 N N . GLU B 1 54 ? 4.876 45.597 -3.006 1.00 49.48 49 GLU B N 1
ATOM 2072 C CA . GLU B 1 54 ? 4.997 44.153 -2.850 1.00 56.10 49 GLU B CA 1
ATOM 2073 C C . GLU B 1 54 ? 3.766 43.543 -2.183 1.00 56.52 49 GLU B C 1
ATOM 2074 O O . GLU B 1 54 ? 3.279 42.496 -2.604 1.00 57.29 49 GLU B O 1
ATOM 2086 N N . LEU B 1 55 ? 3.269 44.192 -1.136 1.00 48.48 50 LEU B N 1
ATOM 2087 C CA . LEU B 1 55 ? 2.069 43.715 -0.458 1.00 53.48 50 LEU B CA 1
ATOM 2088 C C . LEU B 1 55 ? 0.853 43.876 -1.364 1.00 46.32 50 LEU B C 1
ATOM 2089 O O . LEU B 1 55 ? -0.083 43.080 -1.301 1.00 39.51 50 LEU B O 1
ATOM 2105 N N . ALA B 1 56 ? 0.862 44.921 -2.186 1.00 47.84 51 ALA B N 1
ATOM 2106 C CA . ALA B 1 56 ? -0.212 45.146 -3.146 1.00 47.04 51 ALA B CA 1
ATOM 2107 C C . ALA B 1 56 ? -0.254 44.002 -4.154 1.00 45.77 51 ALA B C 1
ATOM 2108 O O . ALA B 1 56 ? -1.326 43.601 -4.606 1.00 45.98 51 ALA B O 1
ATOM 2115 N N . GLU B 1 57 ? 0.922 43.489 -4.505 1.00 44.82 52 GLU B N 1
ATOM 2116 C CA . GLU B 1 57 ? 1.028 42.323 -5.375 1.00 56.43 52 GLU B CA 1
ATOM 2117 C C . GLU B 1 57 ? 0.443 41.068 -4.745 1.00 53.29 52 GLU B C 1
ATOM 2118 O O . GLU B 1 57 ? -0.284 40.319 -5.397 1.00 56.82 52 GLU B O 1
ATOM 2130 N N . ILE B 1 58 ? 0.763 40.847 -3.475 1.00 52.82 53 ILE B N 1
ATOM 2131 C CA . ILE B 1 58 ? 0.291 39.669 -2.762 1.00 54.94 53 ILE B CA 1
ATOM 2132 C C . ILE B 1 58 ? -1.226 39.685 -2.681 1.00 42.42 53 ILE B C 1
ATOM 2133 O O . ILE B 1 58 ? -1.884 38.683 -2.959 1.00 37.87 53 ILE B O 1
ATOM 2149 N N . ILE B 1 59 ? -1.769 40.840 -2.315 1.00 40.76 54 ILE B N 1
ATOM 2150 C CA . ILE B 1 59 ? -3.204 40.992 -2.125 1.00 47.07 54 ILE B CA 1
ATOM 2151 C C . ILE B 1 59 ? -3.945 40.672 -3.413 1.00 46.28 54 ILE B C 1
ATOM 2152 O O . ILE B 1 59 ? -4.916 39.919 -3.408 1.00 49.10 54 ILE B O 1
ATOM 2168 N N . GLU B 1 60 ? -3.468 41.228 -4.519 1.00 44.01 55 GLU B N 1
ATOM 2169 C CA . GLU B 1 60 ? -4.110 41.018 -5.807 1.00 48.97 55 GLU B CA 1
ATOM 2170 C C . GLU B 1 60 ? -4.040 39.548 -6.204 1.00 48.83 55 GLU B C 1
ATOM 2171 O O . GLU B 1 60 ? -4.963 39.021 -6.821 1.00 43.74 55 GLU B O 1
ATOM 2183 N N . GLU B 1 61 ? -2.944 38.891 -5.839 1.00 49.77 56 GLU B N 1
ATOM 2184 C CA . GLU B 1 61 ? -2.773 37.470 -6.120 1.00 48.09 56 GLU B CA 1
ATOM 2185 C C . GLU B 1 61 ? -3.727 36.611 -5.285 1.00 43.67 56 GLU B C 1
ATOM 2186 O O . GLU B 1 61 ? -4.354 35.690 -5.808 1.00 41.32 56 GLU B O 1
ATOM 2198 N N . LEU B 1 62 ? -3.831 36.903 -3.992 1.00 38.04 57 LEU B N 1
ATOM 2199 C CA . LEU B 1 62 ? -4.731 36.157 -3.119 1.00 39.69 57 LEU B CA 1
ATOM 2200 C C . LEU B 1 62 ? -6.186 36.327 -3.547 1.00 40.19 57 LEU B C 1
ATOM 2201 O O . LEU B 1 62 ? -6.995 35.413 -3.385 1.00 36.54 57 LEU B O 1
ATOM 2217 N N . ILE B 1 63 ? -6.517 37.495 -4.091 1.00 41.43 58 ILE B N 1
ATOM 2218 C CA . ILE B 1 63 ? -7.873 37.743 -4.573 1.00 40.54 58 ILE B CA 1
ATOM 2219 C C . ILE B 1 63 ? -8.168 36.858 -5.781 1.00 38.30 58 ILE B C 1
ATOM 2220 O O . ILE B 1 63 ? -9.279 36.342 -5.914 1.00 35.50 58 ILE B O 1
ATOM 2236 N N . ARG B 1 64 ? -7.179 36.665 -6.651 1.00 35.00 59 ARG B N 1
ATOM 2237 C CA . ARG B 1 64 ? -7.361 35.777 -7.795 1.00 38.95 59 ARG B CA 1
ATOM 2238 C C . ARG B 1 64 ? -7.654 34.361 -7.308 1.00 41.56 59 ARG B C 1
ATOM 2239 O O . ARG B 1 64 ? -8.529 33.678 -7.846 1.00 37.65 59 ARG B O 1
ATOM 2260 N N . ILE B 1 65 ? -6.915 33.933 -6.286 1.00 36.75 60 ILE B N 1
ATOM 2261 C CA . ILE B 1 65 ? -7.100 32.612 -5.689 1.00 34.38 60 ILE B CA 1
ATOM 2262 C C . ILE B 1 65 ? -8.500 32.497 -5.104 1.00 33.49 60 ILE B C 1
ATOM 2263 O O . ILE B 1 65 ? -9.159 31.470 -5.251 1.00 28.55 60 ILE B O 1
ATOM 2279 N N . ILE B 1 66 ? -8.949 33.557 -4.440 1.00 37.50 61 ILE B N 1
ATOM 2280 C CA . ILE B 1 66 ? -10.271 33.566 -3.829 1.00 35.90 61 ILE B CA 1
ATOM 2281 C C . ILE B 1 66 ? -11.355 33.486 -4.895 1.00 36.54 61 ILE B C 1
ATOM 2282 O O . ILE B 1 66 ? -12.319 32.744 -4.738 1.00 39.92 61 ILE B O 1
ATOM 2298 N N . ARG B 1 67 ? -11.195 34.228 -5.986 1.00 34.99 62 ARG B N 1
ATOM 2299 C CA . ARG B 1 67 ? -12.187 34.195 -7.055 1.00 41.60 62 ARG B CA 1
ATOM 2300 C C . ARG B 1 67 ? -12.225 32.832 -7.739 1.00 40.79 62 ARG B C 1
ATOM 2301 O O . ARG B 1 67 ? -13.305 32.334 -8.054 1.00 36.88 62 ARG B O 1
ATOM 2322 N N . ARG B 1 68 ? -11.068 32.218 -7.957 1.00 38.99 63 ARG B N 1
ATOM 2323 C CA . ARG B 1 68 ? -11.052 30.883 -8.548 1.00 40.47 63 ARG B CA 1
ATOM 2324 C C . ARG B 1 68 ? -11.680 29.854 -7.606 1.00 37.12 63 ARG B C 1
ATOM 2325 O O . ARG B 1 68 ? -12.444 28.997 -8.049 1.00 36.92 63 ARG B O 1
ATOM 2346 N N . SER B 1 69 ? -11.374 29.939 -6.317 1.00 33.35 64 SER B N 1
ATOM 2347 C CA . SER B 1 69 ? -11.982 29.039 -5.340 1.00 42.02 64 SER B CA 1
ATOM 2348 C C . SER B 1 69 ? -13.488 29.271 -5.246 1.00 42.28 64 SER B C 1
ATOM 2349 O O . SER B 1 69 ? -14.261 28.331 -5.054 1.00 35.04 64 SER B O 1
ATOM 2357 N N . ASN B 1 70 ? -13.897 30.495 -5.466 1.00 47.70 65 ASN B N 1
ATOM 2358 C CA . ASN B 1 70 ? -15.291 30.873 -5.411 1.00 44.28 65 ASN B CA 1
ATOM 2359 C C . ASN B 1 70 ? -16.075 30.209 -6.471 1.00 38.85 65 ASN B C 1
ATOM 2360 O O . ASN B 1 70 ? -17.172 29.783 -6.284 1.00 36.27 65 ASN B O 1
ATOM 2371 N N . GLU B 1 71 ? -15.469 30.168 -7.620 1.00 37.47 66 GLU B N 1
ATOM 2372 C CA . GLU B 1 71 ? -16.051 29.538 -8.795 1.00 39.04 66 GLU B CA 1
ATOM 2373 C C . GLU B 1 71 ? -16.189 28.028 -8.618 1.00 39.48 66 GLU B C 1
ATOM 2374 O O . GLU B 1 71 ? -17.166 27.431 -9.069 1.00 42.50 66 GLU B O 1
ATOM 2386 N N . ALA B 1 72 ? -15.207 27.420 -7.960 1.00 33.42 67 ALA B N 1
ATOM 2387 C CA . ALA B 1 72 ? -15.228 25.986 -7.697 1.00 37.77 67 ALA B CA 1
ATOM 2388 C C . ALA B 1 72 ? -16.379 25.615 -6.765 1.00 37.22 67 ALA B C 1
ATOM 2389 O O . ALA B 1 72 ? -17.058 24.609 -6.976 1.00 33.40 67 ALA B O 1
ATOM 2396 N N . ILE B 1 73 ? -16.595 26.426 -5.735 1.00 34.69 68 ILE B N 1
ATOM 2397 C CA . ILE B 1 73 ? -17.663 26.161 -4.778 1.00 41.45 68 ILE B CA 1
ATOM 2398 C C . ILE B 1 73 ? -19.013 26.290 -5.466 1.00 46.84 68 ILE B C 1
ATOM 2399 O O . ILE B 1 73 ? -19.915 25.482 -5.239 1.00 47.93 68 ILE B O 1
ATOM 2415 N N . LYS B 1 74 ? -19.138 27.304 -6.315 1.00 43.00 69 LYS B N 1
ATOM 2416 C CA . LYS B 1 74 ? -20.347 27.510 -7.100 1.00 45.42 69 LYS B CA 1
ATOM 2417 C C . LYS B 1 74 ? -20.625 26.297 -7.983 1.00 43.06 69 LYS B C 1
ATOM 2418 O O . LYS B 1 74 ? -21.761 25.838 -8.073 1.00 49.55 69 LYS B O 1
ATOM 2437 N N . GLU B 1 75 ? -19.585 25.773 -8.625 1.00 41.24 70 GLU B N 1
ATOM 2438 C CA . GLU B 1 75 ? -19.735 24.618 -9.506 1.00 42.28 70 GLU B CA 1
ATOM 2439 C C . GLU B 1 75 ? -20.112 23.361 -8.729 1.00 44.72 70 GLU B C 1
ATOM 2440 O O . GLU B 1 75 ? -20.947 22.582 -9.178 1.00 41.90 70 GLU B O 1
ATOM 2452 N N . LEU B 1 76 ? -19.518 23.175 -7.556 1.00 49.39 71 LEU B N 1
ATOM 2453 C CA . LEU B 1 76 ? -19.801 21.991 -6.752 1.00 49.84 71 LEU B CA 1
ATOM 2454 C C . LEU B 1 76 ? -21.195 22.060 -6.127 1.00 55.80 71 LEU B C 1
ATOM 2455 O O . LEU B 1 76 ? -21.916 21.062 -6.100 1.00 62.00 71 LEU B O 1
ATOM 2471 N N . ILE B 1 77 ? -21.575 23.235 -5.630 1.00 48.88 72 ILE B N 1
ATOM 2472 C CA . ILE B 1 77 ? -22.871 23.399 -4.977 1.00 49.62 72 ILE B CA 1
ATOM 2473 C C . ILE B 1 77 ? -24.029 23.282 -5.960 1.00 58.52 72 ILE B C 1
ATOM 2474 O O . ILE B 1 77 ? -25.105 22.805 -5.600 1.00 61.93 72 ILE B O 1
ATOM 2490 N N . LYS B 1 78 ? -23.803 23.673 -7.208 1.00 51.73 73 LYS B N 1
ATOM 2491 C CA . LYS B 1 78 ? -24.875 23.642 -8.189 1.00 58.00 73 LYS B CA 1
ATOM 2492 C C . LYS B 1 78 ? -25.111 22.216 -8.675 1.00 66.58 73 LYS B C 1
ATOM 2493 O O . LYS B 1 78 ? -26.233 21.863 -9.031 1.00 76.47 73 LYS B O 1
ATOM 2512 N N . ASN B 1 79 ? -24.061 21.401 -8.713 1.00 66.30 74 ASN B N 1
ATOM 2513 C CA . ASN B 1 79 ? -24.222 19.998 -9.076 1.00 65.22 74 ASN B CA 1
ATOM 2514 C C . ASN B 1 79 ? -24.764 19.225 -7.861 1.00 68.52 74 ASN B C 1
ATOM 2515 O O . ASN B 1 79 ? -24.141 18.270 -7.391 1.00 82.13 74 ASN B O 1
ATOM 2526 N N . GLN B 1 80 ? -25.939 19.630 -7.383 1.00 71.59 75 GLN B N 1
ATOM 2527 C CA . GLN B 1 80 ? -26.605 18.982 -6.249 1.00 79.20 75 GLN B CA 1
ATOM 2528 C C . GLN B 1 80 ? -27.371 17.735 -6.679 1.00 90.59 75 GLN B C 1
ATOM 2529 O O . GLN B 1 80 ? -28.262 17.811 -7.524 1.00 83.63 75 GLN B O 1
ATOM 2543 N N . THR C 1 6 ? 13.912 9.078 19.013 1.00 85.97 1 THR C N 1
ATOM 2544 C CA . THR C 1 6 ? 14.522 8.566 20.276 1.00 75.25 1 THR C CA 1
ATOM 2545 C C . THR C 1 6 ? 13.518 8.456 21.424 1.00 75.01 1 THR C C 1
ATOM 2546 O O . THR C 1 6 ? 13.468 9.332 22.285 1.00 86.83 1 THR C O 1
ATOM 2557 N N . SER C 1 7 ? 12.705 7.399 21.362 1.00 73.32 2 SER C N 1
ATOM 2558 C CA . SER C 1 7 ? 11.754 6.956 22.400 1.00 71.70 2 SER C CA 1
ATOM 2559 C C . SER C 1 7 ? 10.324 7.124 21.918 1.00 66.90 2 SER C C 1
ATOM 2560 O O . SER C 1 7 ? 9.809 8.236 21.831 1.00 67.72 2 SER C O 1
ATOM 2568 N N . ASP C 1 8 ? 9.693 5.996 21.611 1.00 68.10 3 ASP C N 1
ATOM 2569 C CA . ASP C 1 8 ? 8.366 5.974 21.015 1.00 66.54 3 ASP C CA 1
ATOM 2570 C C . ASP C 1 8 ? 7.336 6.562 21.969 1.00 65.87 3 ASP C C 1
ATOM 2571 O O . ASP C 1 8 ? 6.338 7.143 21.546 1.00 62.98 3 ASP C O 1
ATOM 2580 N N . TYR C 1 9 ? 7.584 6.388 23.263 1.00 73.97 4 TYR C N 1
ATOM 2581 C CA . TYR C 1 9 ? 6.682 6.880 24.296 1.00 76.40 4 TYR C CA 1
ATOM 2582 C C . TYR C 1 9 ? 6.635 8.409 24.336 1.00 70.91 4 TYR C C 1
ATOM 2583 O O . TYR C 1 9 ? 5.553 8.997 24.355 1.00 59.23 4 TYR C O 1
ATOM 2601 N N . ILE C 1 10 ? 7.803 9.046 24.325 1.00 64.98 5 ILE C N 1
ATOM 2602 C CA . ILE C 1 10 ? 7.890 10.506 24.342 1.00 56.97 5 ILE C CA 1
ATOM 2603 C C . ILE C 1 10 ? 7.350 11.111 23.053 1.00 53.48 5 ILE C C 1
ATOM 2604 O O . ILE C 1 10 ? 6.598 12.087 23.083 1.00 46.11 5 ILE C O 1
ATOM 2620 N N . ILE C 1 11 ? 7.747 10.534 21.926 1.00 49.92 6 ILE C N 1
ATOM 2621 C CA . ILE C 1 11 ? 7.323 11.027 20.622 1.00 50.25 6 ILE C CA 1
ATOM 2622 C C . ILE C 1 11 ? 5.809 11.123 20.507 1.00 54.19 6 ILE C C 1
ATOM 2623 O O . ILE C 1 11 ? 5.291 12.103 19.983 1.00 50.63 6 ILE C O 1
ATOM 2639 N N . GLU C 1 12 ? 5.091 10.123 21.013 1.00 51.86 7 GLU C N 1
ATOM 2640 C CA . GLU C 1 12 ? 3.639 10.151 20.912 1.00 57.14 7 GLU C CA 1
ATOM 2641 C C . GLU C 1 12 ? 3.055 11.227 21.827 1.00 50.22 7 GLU C C 1
ATOM 2642 O O . GLU C 1 12 ? 2.071 11.873 21.464 1.00 46.53 7 GLU C O 1
ATOM 2654 N N . GLN C 1 13 ? 3.643 11.404 23.004 1.00 47.45 8 GLN C N 1
ATOM 2655 C CA . GLN C 1 13 ? 3.193 12.446 23.928 1.00 53.97 8 GLN C CA 1
ATOM 2656 C C . GLN C 1 13 ? 3.340 13.797 23.239 1.00 43.02 8 GLN C C 1
ATOM 2657 O O . GLN C 1 13 ? 2.475 14.664 23.359 1.00 39.10 8 GLN C O 1
ATOM 2671 N N . ILE C 1 14 ? 4.449 13.964 22.529 1.00 39.21 9 ILE C N 1
ATOM 2672 C CA . ILE C 1 14 ? 4.705 15.174 21.762 1.00 40.59 9 ILE C CA 1
ATOM 2673 C C . ILE C 1 14 ? 3.669 15.308 20.647 1.00 43.68 9 ILE C C 1
ATOM 2674 O O . ILE C 1 14 ? 3.106 16.384 20.449 1.00 46.15 9 ILE C O 1
ATOM 2690 N N . GLN C 1 15 ? 3.422 14.222 19.921 1.00 49.19 10 GLN C N 1
ATOM 2691 C CA . GLN C 1 15 ? 2.421 14.240 18.853 1.00 48.00 10 GLN C CA 1
ATOM 2692 C C . GLN C 1 15 ? 1.022 14.509 19.413 1.00 45.60 10 GLN C C 1
ATOM 2693 O O . GLN C 1 15 ? 0.215 15.179 18.766 1.00 46.41 10 GLN C O 1
ATOM 2707 N N . ARG C 1 16 ? 0.733 14.000 20.607 1.00 43.66 11 ARG C N 1
ATOM 2708 C CA . ARG C 1 16 ? -0.541 14.296 21.261 1.00 46.13 11 ARG C CA 1
ATOM 2709 C C . ARG C 1 16 ? -0.679 15.780 21.553 1.00 47.28 11 ARG C C 1
ATOM 2710 O O . ARG C 1 16 ? -1.721 16.384 21.308 1.00 49.82 11 ARG C O 1
ATOM 2731 N N . ASP C 1 17 ? 0.393 16.359 22.084 1.00 44.49 12 ASP C N 1
ATOM 2732 C CA . ASP C 1 17 ? 0.410 17.769 22.437 1.00 48.19 12 ASP C CA 1
ATOM 2733 C C . ASP C 1 17 ? 0.309 18.653 21.195 1.00 44.52 12 ASP C C 1
ATOM 2734 O O . ASP C 1 17 ? -0.320 19.710 21.234 1.00 44.23 12 ASP C O 1
ATOM 2743 N N . GLN C 1 18 ? 0.920 18.225 20.101 1.00 42.95 13 GLN C N 1
ATOM 2744 C CA . GLN C 1 18 ? 0.910 19.025 18.885 1.00 42.08 13 GLN C CA 1
ATOM 2745 C C . GLN C 1 18 ? -0.478 19.042 18.252 1.00 47.68 13 GLN C C 1
ATOM 2746 O O . GLN C 1 18 ? -0.886 20.055 17.697 1.00 47.80 13 GLN C O 1
ATOM 2760 N N . GLU C 1 19 ? -1.210 17.934 18.357 1.00 56.09 14 GLU C N 1
ATOM 2761 C CA . GLU C 1 19 ? -2.590 17.881 17.874 1.00 50.40 14 GLU C CA 1
ATOM 2762 C C . GLU C 1 19 ? -3.459 18.745 18.765 1.00 45.37 14 GLU C C 1
ATOM 2763 O O . GLU C 1 19 ? -4.357 19.444 18.297 1.00 45.20 14 GLU C O 1
ATOM 2775 N N . GLU C 1 20 ? -3.193 18.672 20.061 1.00 44.23 15 GLU C N 1
ATOM 2776 C CA . GLU C 1 20 ? -3.860 19.527 21.019 1.00 45.29 15 GLU C CA 1
ATOM 2777 C C . GLU C 1 20 ? -3.573 20.986 20.672 1.00 52.75 15 GLU C C 1
ATOM 2778 O O . GLU C 1 20 ? -4.449 21.839 20.780 1.00 57.42 15 GLU C O 1
ATOM 2790 N N . ALA C 1 21 ? -2.354 21.259 20.218 1.00 48.96 16 ALA C N 1
ATOM 2791 C CA . ALA C 1 21 ? -1.966 22.615 19.843 1.00 50.95 16 ALA C CA 1
ATOM 2792 C C . ALA C 1 21 ? -2.723 23.083 18.602 1.00 48.72 16 ALA C C 1
ATOM 2793 O O . ALA C 1 21 ? -3.218 24.209 18.566 1.00 43.23 16 ALA C O 1
ATOM 2800 N N . ARG C 1 22 ? -2.823 22.220 17.592 1.00 46.86 17 ARG C N 1
ATOM 2801 C CA . ARG C 1 22 ? -3.452 22.605 16.328 1.00 54.25 17 ARG C CA 1
ATOM 2802 C C . ARG C 1 22 ? -4.917 22.986 16.552 1.00 56.77 17 ARG C C 1
ATOM 2803 O O . ARG C 1 22 ? -5.425 23.908 15.919 1.00 56.28 17 ARG C O 1
ATOM 2824 N N . LYS C 1 23 ? -5.590 22.274 17.452 1.00 53.23 18 LYS C N 1
ATOM 2825 C CA . LYS C 1 23 ? -6.976 22.585 17.797 1.00 61.10 18 LYS C CA 1
ATOM 2826 C C . LYS C 1 23 ? -7.123 23.944 18.463 1.00 55.46 18 LYS C C 1
ATOM 2827 O O . LYS C 1 23 ? -7.962 24.756 18.071 1.00 70.67 18 LYS C O 1
ATOM 2846 N N . LYS C 1 24 ? -6.292 24.177 19.468 1.00 54.39 19 LYS C N 1
ATOM 2847 C CA . LYS C 1 24 ? -6.316 25.408 20.242 1.00 55.44 19 LYS C CA 1
ATOM 2848 C C . LYS C 1 24 ? -6.059 26.615 19.349 1.00 55.35 19 LYS C C 1
ATOM 2849 O O . LYS C 1 24 ? -6.655 27.673 19.536 1.00 51.61 19 LYS C O 1
ATOM 2868 N N . VAL C 1 25 ? -5.182 26.439 18.36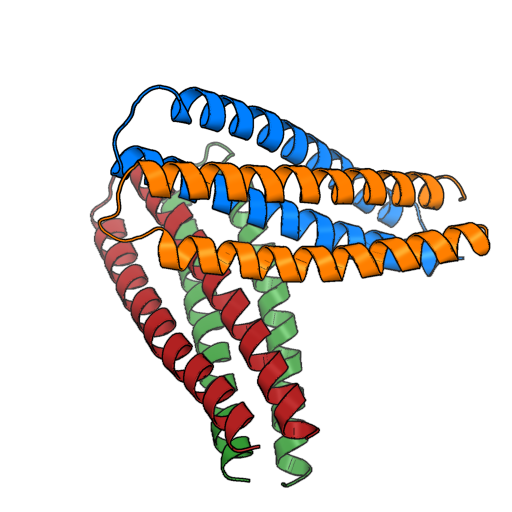6 1.00 54.23 20 VAL C N 1
ATOM 2869 C CA . VAL C 1 25 ? -4.889 27.490 17.402 1.00 57.04 20 VAL C CA 1
ATOM 2870 C C . VAL C 1 25 ? -6.106 27.782 16.532 1.00 61.88 20 VAL C C 1
ATOM 2871 O O . VAL C 1 25 ? -6.413 28.942 16.258 1.00 64.01 20 VAL C O 1
ATOM 2884 N N . GLU C 1 26 ? -6.794 26.729 16.097 1.00 63.42 21 GLU C N 1
ATOM 2885 C CA . GLU C 1 26 ? -7.965 26.893 15.243 1.00 68.95 21 GLU C CA 1
ATOM 2886 C C . GLU C 1 26 ? -9.070 27.588 16.025 1.00 59.80 21 GLU C C 1
ATOM 2887 O O . GLU C 1 26 ? -9.793 28.428 15.493 1.00 60.31 21 GLU C O 1
ATOM 2899 N N . GLU C 1 27 ? -9.186 27.222 17.296 1.00 54.80 22 GLU C N 1
ATOM 2900 C CA . GLU C 1 27 ? -10.145 27.839 18.201 1.00 59.72 22 GLU C CA 1
ATOM 2901 C C . GLU C 1 27 ? -9.817 29.312 18.416 1.00 59.47 22 GLU C C 1
ATOM 2902 O O . GLU C 1 27 ? -10.712 30.146 18.529 1.00 63.07 22 GLU C O 1
ATOM 2914 N N . ALA C 1 28 ? -8.527 29.620 18.486 1.00 59.98 23 ALA C N 1
ATOM 2915 C CA . ALA C 1 28 ? -8.074 30.988 18.699 1.00 58.81 23 ALA C CA 1
ATOM 2916 C C . ALA C 1 28 ? -8.376 31.864 17.487 1.00 54.56 23 ALA C C 1
ATOM 2917 O O . ALA C 1 28 ? -8.737 33.030 17.634 1.00 59.49 23 ALA C O 1
ATOM 2924 N N . GLU C 1 29 ? -8.209 31.304 16.295 1.00 56.79 24 GLU C N 1
ATOM 2925 C CA . GLU C 1 29 ? -8.493 32.033 15.060 1.00 59.73 24 GLU C CA 1
ATOM 2926 C C . GLU C 1 29 ? -9.966 32.424 14.950 1.00 63.23 24 GLU C C 1
ATOM 2927 O O . GLU C 1 29 ? -10.288 33.560 14.600 1.00 66.12 24 GLU C O 1
ATOM 2939 N N . GLU C 1 30 ? -10.851 31.482 15.257 1.00 70.70 25 GLU C N 1
ATOM 2940 C CA . GLU C 1 30 ? -12.288 31.739 15.227 1.00 66.24 25 GLU C CA 1
ATOM 2941 C C . GLU C 1 30 ? -12.665 32.721 16.319 1.00 60.72 25 GLU C C 1
ATOM 2942 O O . GLU C 1 30 ? -13.431 33.657 16.096 1.00 61.28 25 GLU C O 1
ATOM 2954 N N . ARG C 1 31 ? -12.116 32.491 17.503 1.00 62.60 26 ARG C N 1
ATOM 2955 C CA . ARG C 1 31 ? -12.396 33.323 18.657 1.00 62.41 26 ARG C CA 1
ATOM 2956 C C . ARG C 1 31 ? -11.854 34.731 18.389 1.00 66.29 26 ARG C C 1
ATOM 2957 O O . ARG C 1 31 ? -12.414 35.721 18.859 1.00 67.79 26 ARG C O 1
ATOM 2978 N N . LEU C 1 32 ? -10.764 34.809 17.627 1.00 64.67 27 LEU C N 1
ATOM 2979 C CA . LEU C 1 32 ? -10.194 36.093 17.210 1.00 63.56 27 LEU C CA 1
ATOM 2980 C C . LEU C 1 32 ? -11.091 36.806 16.200 1.00 66.99 27 LEU C C 1
ATOM 2981 O O . LEU C 1 32 ? -11.353 38.004 16.322 1.00 70.16 27 LEU C O 1
ATOM 2997 N N . GLU C 1 33 ? -11.555 36.058 15.203 1.00 69.91 28 GLU C N 1
ATOM 2998 C CA . GLU C 1 33 ? -12.382 36.608 14.133 1.00 71.09 28 GLU C CA 1
ATOM 2999 C C . GLU C 1 33 ? -13.700 37.108 14.707 1.00 75.76 28 GLU C C 1
ATOM 3000 O O . GLU C 1 33 ? -14.199 38.168 14.331 1.00 75.50 28 GLU C O 1
ATOM 3012 N N . ARG C 1 34 ? -14.248 36.326 15.627 1.00 76.29 29 ARG C N 1
ATOM 3013 C CA . ARG C 1 34 ? -15.486 36.665 16.311 1.00 72.37 29 ARG C CA 1
ATOM 3014 C C . ARG C 1 34 ? -15.386 37.981 17.080 1.00 80.34 29 ARG C C 1
ATOM 3015 O O . ARG C 1 34 ? -16.318 38.784 17.077 1.00 88.02 29 ARG C O 1
ATOM 3036 N N . VAL C 1 35 ? -14.254 38.192 17.742 1.00 80.36 30 VAL C N 1
ATOM 3037 C CA . VAL C 1 35 ? -14.017 39.426 18.484 1.00 85.07 30 VAL C CA 1
ATOM 3038 C C . VAL C 1 35 ? -13.861 40.619 17.543 1.00 87.35 30 VAL C C 1
ATOM 3039 O O . VAL C 1 35 ? -14.313 41.723 17.844 1.00 92.67 30 VAL C O 1
ATOM 3052 N N . LYS C 1 36 ? -13.220 40.386 16.406 1.00 87.30 31 LYS C N 1
ATOM 3053 C CA . LYS C 1 36 ? -12.992 41.429 15.409 1.00 82.97 31 LYS C CA 1
ATOM 3054 C C . LYS C 1 36 ? -14.243 41.905 14.688 1.00 87.60 31 LYS C C 1
ATOM 3055 O O . LYS C 1 36 ? -14.431 43.102 14.473 1.00 75.89 31 LYS C O 1
ATOM 3074 N N . GLU C 1 37 ? -15.089 40.962 14.302 1.00 99.14 32 GLU C N 1
ATOM 3075 C CA . GLU C 1 37 ? -16.327 41.297 13.624 1.00 98.25 32 GLU C CA 1
ATOM 3076 C C . GLU C 1 37 ? -17.198 42.088 14.597 1.00 99.18 32 GLU C C 1
ATOM 3077 O O . GLU C 1 37 ? -17.837 43.070 14.223 1.00 102.89 32 GLU C O 1
ATOM 3089 N N . ALA C 1 38 ? -17.196 41.649 15.851 1.00 94.30 33 ALA C N 1
ATOM 3090 C CA . ALA C 1 38 ? -17.963 42.292 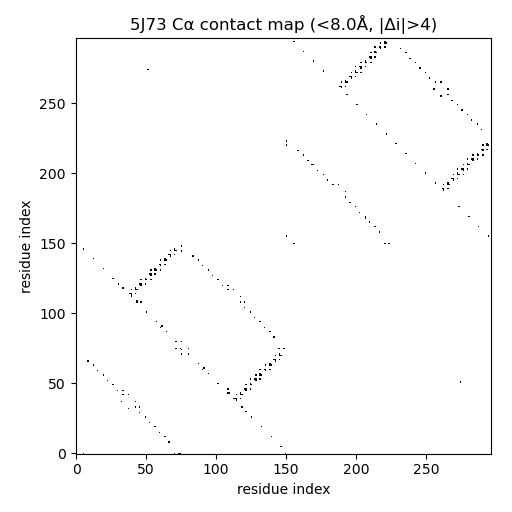16.914 1.00 92.19 33 ALA C CA 1
ATOM 3091 C C . ALA C 1 38 ? -17.454 43.695 17.234 1.00 86.30 33 ALA C C 1
ATOM 3092 O O . ALA C 1 38 ? -18.211 44.534 17.722 1.00 93.80 33 ALA C O 1
ATOM 3099 N N . SER C 1 39 ? -16.178 43.948 16.972 1.00 83.72 34 SER C N 1
ATOM 3100 C CA . SER C 1 39 ? -15.583 45.242 17.289 1.00 79.24 34 SER C CA 1
ATOM 3101 C C . SER C 1 39 ? -16.261 46.332 16.464 1.00 92.53 34 SER C C 1
ATOM 3102 O O . SER C 1 39 ? -16.470 47.449 16.936 1.00 101.26 34 SER C O 1
ATOM 3110 N N . LYS C 1 40 ? -16.599 45.988 15.226 1.00 99.65 35 LYS C N 1
ATOM 3111 C CA . LYS C 1 40 ? -17.183 46.926 14.277 1.00 94.28 35 LYS C CA 1
ATOM 3112 C C . LYS C 1 40 ? -18.717 46.919 14.349 1.00 93.98 35 LYS C C 1
ATOM 3113 O O . LYS C 1 40 ? -19.387 47.165 13.343 1.00 94.51 35 LYS C O 1
ATOM 3132 N N . ARG C 1 41 ? -19.263 46.661 15.541 1.00 95.17 36 ARG C N 1
ATOM 3133 C CA . ARG C 1 41 ? -20.716 46.625 15.751 1.00 100.61 36 ARG C CA 1
ATOM 3134 C C . ARG C 1 41 ? -21.224 47.680 16.741 1.00 102.97 36 ARG C C 1
ATOM 3135 O O . ARG C 1 41 ? -22.290 47.513 17.337 1.00 105.46 36 ARG C O 1
ATOM 3156 N N . GLY C 1 42 ? -20.490 48.783 16.873 1.00 96.07 37 GLY C N 1
ATOM 3157 C CA . GLY C 1 42 ? -20.902 49.916 17.687 1.00 97.71 37 GLY C CA 1
ATOM 3158 C C . GLY C 1 42 ? -21.199 49.497 19.118 1.00 92.60 37 GLY C C 1
ATOM 3159 O O . GLY C 1 42 ? -22.363 49.458 19.538 1.00 90.05 37 GLY C O 1
ATOM 3163 N N . VAL C 1 43 ? -20.138 49.197 19.865 1.00 94.14 38 VAL C N 1
ATOM 3164 C CA . VAL C 1 43 ? -20.251 48.663 21.221 1.00 90.91 38 VAL C CA 1
ATOM 3165 C C . VAL C 1 43 ? -19.325 49.381 22.232 1.00 87.69 38 VAL C C 1
ATOM 3166 O O . VAL C 1 43 ? -18.139 49.566 21.950 1.00 95.98 38 VAL C O 1
ATOM 3179 N N . SER C 1 44 ? -19.858 49.746 23.407 1.00 87.85 39 SER C N 1
ATOM 3180 C CA . SER C 1 44 ? -19.182 50.656 24.356 1.00 85.12 39 SER C CA 1
ATOM 3181 C C . SER C 1 44 ? -17.725 50.334 24.728 1.00 88.77 39 SER C C 1
ATOM 3182 O O . SER C 1 44 ? -17.201 49.271 24.413 1.00 92.11 39 SER C O 1
ATOM 3190 N N . SER C 1 45 ? -17.102 51.249 25.471 1.00 82.76 40 SER C N 1
ATOM 3191 C CA . SER C 1 45 ? -15.724 51.080 25.946 1.00 88.98 40 SER C CA 1
ATOM 3192 C C . SER C 1 45 ? -15.626 49.904 26.919 1.00 94.41 40 SER C C 1
ATOM 3193 O O . SER C 1 45 ? -14.751 49.051 26.789 1.00 102.28 40 SER C O 1
ATOM 3201 N N . ASP C 1 46 ? -16.523 49.877 27.899 1.00 95.41 41 ASP C N 1
ATOM 3202 C CA . ASP C 1 46 ? -16.591 48.789 28.872 1.00 90.55 41 ASP C CA 1
ATOM 3203 C C . ASP C 1 46 ? -16.646 47.445 28.185 1.00 93.97 41 ASP C C 1
ATOM 3204 O O . ASP C 1 46 ? -16.113 46.447 28.671 1.00 92.83 41 ASP C O 1
ATOM 3213 N N . GLN C 1 47 ? -17.294 47.445 27.030 1.00 86.48 42 GLN C N 1
ATOM 3214 C CA . GLN C 1 47 ? -17.459 46.251 26.248 1.00 86.66 42 GLN C CA 1
ATOM 3215 C C . GLN C 1 47 ? -16.140 46.007 25.487 1.00 91.29 42 GLN C C 1
ATOM 3216 O O . GLN C 1 47 ? -15.734 44.860 25.299 1.00 84.08 42 GLN C O 1
ATOM 3230 N N . LEU C 1 48 ? -15.467 47.085 25.075 1.00 91.85 43 LEU C N 1
ATOM 3231 C CA . LEU C 1 48 ? -14.138 47.013 24.443 1.00 87.76 43 LEU C CA 1
ATOM 3232 C C . LEU C 1 48 ? -13.041 46.524 25.393 1.00 86.15 43 LEU C C 1
ATOM 3233 O O . LEU C 1 48 ? -12.151 45.780 24.986 1.00 87.97 43 LEU C O 1
ATOM 3249 N N . LEU C 1 49 ? -13.087 46.966 26.650 1.00 79.72 44 LEU C N 1
ATOM 3250 C CA . LEU C 1 49 ? -12.110 46.521 27.645 1.00 88.54 44 LEU C CA 1
ATOM 3251 C C . LEU C 1 49 ? -12.178 45.009 27.856 1.00 84.98 44 LEU C C 1
ATOM 3252 O O . LEU C 1 49 ? -11.153 44.356 28.046 1.00 82.83 44 LEU C O 1
ATOM 3268 N N . ASP C 1 50 ? -13.386 44.458 27.820 1.00 83.52 45 ASP C N 1
ATOM 3269 C CA . ASP C 1 50 ? -13.573 43.019 27.964 1.00 84.70 45 ASP C CA 1
ATOM 3270 C C . ASP C 1 50 ? -12.954 42.299 26.774 1.00 89.46 45 ASP C C 1
ATOM 3271 O O . ASP C 1 50 ? -12.398 41.212 26.920 1.00 89.78 45 ASP C O 1
ATOM 3280 N N . LEU C 1 51 ? -13.049 42.911 25.597 1.00 90.85 46 LEU C N 1
ATOM 3281 C CA . LEU C 1 51 ? -12.465 42.325 24.398 1.00 92.07 46 LEU C CA 1
ATOM 3282 C C . LEU C 1 51 ? -10.951 42.235 24.574 1.00 82.11 46 LEU C C 1
ATOM 3283 O O . LEU C 1 51 ? -10.329 41.274 24.124 1.00 81.15 46 LEU C O 1
ATOM 3299 N N . ILE C 1 52 ? -10.362 43.232 25.229 1.00 79.21 47 ILE C N 1
ATOM 3300 C CA . ILE C 1 52 ? -8.930 43.204 25.515 1.00 73.30 47 ILE C CA 1
ATOM 3301 C C . ILE C 1 52 ? -8.592 42.020 26.427 1.00 73.21 47 ILE C C 1
ATOM 3302 O O . ILE C 1 52 ? -7.577 41.357 26.222 1.00 69.27 47 ILE C O 1
ATOM 3318 N N . ARG C 1 53 ? -9.424 41.760 27.434 1.00 78.44 48 ARG C N 1
ATOM 3319 C CA . ARG C 1 53 ? -9.207 40.600 28.300 1.00 80.13 48 ARG C CA 1
ATOM 3320 C C . ARG C 1 53 ? -9.273 39.325 27.469 1.00 75.33 48 ARG C C 1
ATOM 3321 O O . ARG C 1 53 ? -8.495 38.394 27.674 1.00 70.17 48 ARG C O 1
ATOM 3342 N N . GLU C 1 54 ? -10.221 39.291 26.540 1.00 75.49 49 GLU C N 1
ATOM 3343 C CA . GLU C 1 54 ? -10.441 38.117 25.707 1.00 75.84 49 GLU C CA 1
ATOM 3344 C C . GLU C 1 54 ? -9.222 37.848 24.840 1.00 66.15 49 GLU C C 1
ATOM 3345 O O . GLU C 1 54 ? -8.772 36.708 24.719 1.00 71.61 49 GLU C O 1
ATOM 3357 N N . LEU C 1 55 ? -8.682 38.905 24.249 1.00 61.36 50 LEU C N 1
ATOM 3358 C CA . LEU C 1 55 ? -7.486 38.786 23.430 1.00 61.76 50 LEU C CA 1
ATOM 3359 C C . LEU C 1 55 ? -6.284 38.448 24.309 1.00 50.50 50 LEU C C 1
ATOM 3360 O O . LEU C 1 55 ? -5.393 37.706 23.898 1.00 48.43 50 LEU C O 1
ATOM 3376 N N . ALA C 1 56 ? -6.270 38.995 25.520 1.00 51.17 51 ALA C N 1
ATOM 3377 C CA . ALA C 1 56 ? -5.208 38.713 26.480 1.00 50.76 51 ALA C CA 1
ATOM 3378 C C . ALA C 1 56 ? -5.198 37.242 26.896 1.00 53.90 51 ALA C C 1
ATOM 3379 O O . ALA C 1 56 ? -4.133 36.661 27.102 1.00 46.13 51 ALA C O 1
ATOM 3386 N N . GLU C 1 57 ? -6.381 36.649 27.026 1.00 57.93 52 GLU C N 1
ATOM 3387 C CA . GLU C 1 57 ? -6.495 35.227 27.346 1.00 59.71 52 GLU C CA 1
ATOM 3388 C C . GLU C 1 57 ? -5.959 34.361 26.217 1.00 51.79 52 GLU C C 1
ATOM 3389 O O . GLU C 1 57 ? -5.269 33.372 26.460 1.00 50.66 52 GLU C O 1
ATOM 3401 N N . ILE C 1 58 ? -6.290 34.729 24.985 1.00 54.80 53 ILE C N 1
ATOM 3402 C CA . ILE C 1 58 ? -5.843 33.975 23.824 1.00 51.27 53 ILE C CA 1
ATOM 3403 C C . ILE C 1 58 ? -4.322 33.999 23.776 1.00 47.20 53 ILE C C 1
ATOM 3404 O O . ILE C 1 58 ? -3.681 32.962 23.610 1.00 42.81 53 ILE C O 1
ATOM 3420 N N . ILE C 1 59 ? -3.754 35.190 23.946 1.00 41.31 54 ILE C N 1
ATOM 3421 C CA . ILE C 1 59 ? -2.310 35.380 23.865 1.00 42.13 54 ILE C CA 1
ATOM 3422 C C . ILE C 1 59 ? -1.583 34.544 24.913 1.00 45.15 54 ILE C C 1
ATOM 3423 O O . ILE C 1 59 ? -0.597 33.878 24.603 1.00 36.98 54 ILE C O 1
ATOM 3439 N N . GLU C 1 60 ? -2.068 34.574 26.149 1.00 42.20 55 GLU C N 1
ATOM 3440 C CA . GLU C 1 60 ? -1.426 33.823 27.220 1.00 49.52 55 GLU C CA 1
ATOM 3441 C C . GLU C 1 60 ? -1.503 32.323 26.958 1.00 47.87 55 GLU C C 1
ATOM 3442 O O . GLU C 1 60 ? -0.577 31.582 27.289 1.00 48.14 55 GLU C O 1
ATOM 3454 N N . GLU C 1 61 ? -2.604 31.879 26.362 1.00 42.20 56 GLU C N 1
ATOM 3455 C CA . GLU C 1 61 ? -2.767 30.471 26.032 1.00 48.12 56 GLU C CA 1
ATOM 3456 C C . GLU C 1 61 ? -1.821 30.056 24.904 1.00 47.77 56 GLU C C 1
ATOM 3457 O O . GLU C 1 61 ? -1.172 29.014 24.982 1.00 46.98 56 GLU C O 1
ATOM 3469 N N . LEU C 1 62 ? -1.744 30.874 23.858 1.00 40.39 57 LEU C N 1
ATOM 3470 C CA . LEU C 1 62 ? -0.868 30.586 22.724 1.00 41.05 57 LEU C CA 1
ATOM 3471 C C . LEU C 1 62 ? 0.605 30.551 23.129 1.00 37.27 57 LEU C C 1
ATOM 3472 O O . LEU C 1 62 ? 1.401 29.812 22.547 1.00 31.09 57 LEU C O 1
ATOM 3488 N N . ILE C 1 63 ? 0.968 31.364 24.114 1.00 37.74 58 ILE C N 1
ATOM 3489 C CA . ILE C 1 63 ? 2.335 31.381 24.619 1.00 36.78 58 ILE C CA 1
ATOM 3490 C C . ILE C 1 63 ? 2.664 30.071 25.343 1.00 38.23 58 ILE C C 1
ATOM 3491 O O . ILE C 1 63 ? 3.776 29.560 25.223 1.00 32.35 58 ILE C O 1
ATOM 3507 N N . ARG C 1 64 ? 1.704 29.519 26.078 1.00 39.08 59 ARG C N 1
ATOM 3508 C CA . ARG C 1 64 ? 1.922 28.234 26.741 1.00 45.75 59 ARG C CA 1
ATOM 3509 C C . ARG C 1 64 ? 2.211 27.149 25.711 1.00 37.40 59 ARG C C 1
ATOM 3510 O O . ARG C 1 64 ? 3.096 26.316 25.908 1.00 32.02 59 ARG C O 1
ATOM 3531 N N . ILE C 1 65 ? 1.462 27.170 24.612 1.00 39.10 60 ILE C N 1
ATOM 3532 C CA . ILE C 1 65 ? 1.642 26.203 23.534 1.00 33.76 60 ILE C CA 1
ATOM 3533 C C . ILE C 1 65 ? 3.044 26.337 22.947 1.00 28.68 60 ILE C C 1
ATOM 3534 O O . ILE C 1 65 ? 3.715 25.340 22.690 1.00 28.49 60 ILE C O 1
ATOM 3550 N N . ILE C 1 66 ? 3.486 27.576 22.754 1.00 29.86 61 ILE C N 1
ATOM 3551 C CA . ILE C 1 66 ? 4.811 27.848 22.198 1.00 31.29 61 ILE C CA 1
ATOM 3552 C C . ILE C 1 66 ? 5.913 27.371 23.130 1.00 27.52 61 ILE C C 1
ATOM 3553 O O . ILE C 1 66 ? 6.918 26.818 22.688 1.00 29.81 61 ILE C O 1
ATOM 3569 N N . ARG C 1 67 ? 5.711 27.584 24.422 1.00 28.04 62 ARG C N 1
ATOM 3570 C CA . ARG C 1 67 ? 6.698 27.216 25.421 1.00 33.37 62 ARG C CA 1
ATOM 3571 C C . ARG C 1 67 ? 6.849 25.702 25.434 1.00 35.48 62 ARG C C 1
ATOM 3572 O O . ARG C 1 67 ? 7.952 25.166 25.546 1.00 33.38 62 ARG C O 1
ATOM 3593 N N . ARG C 1 68 ? 5.712 25.029 25.307 1.00 33.32 63 ARG C N 1
ATOM 3594 C CA . ARG C 1 68 ? 5.642 23.578 25.312 1.00 32.97 63 ARG C CA 1
ATOM 3595 C C . ARG C 1 68 ? 6.305 22.970 24.078 1.00 33.62 63 ARG C C 1
ATOM 3596 O O . ARG C 1 68 ? 7.017 21.967 24.171 1.00 28.53 63 ARG C O 1
ATOM 3617 N N . SER C 1 69 ? 6.050 23.575 22.920 1.00 29.51 64 SER C N 1
ATOM 3618 C CA . SER C 1 69 ? 6.627 23.107 21.666 1.00 31.25 64 SER C CA 1
ATOM 3619 C C . SER C 1 69 ? 8.137 23.246 21.720 1.00 31.98 64 SER C C 1
ATOM 3620 O O . SER C 1 69 ? 8.867 22.406 21.193 1.00 28.88 64 SER C O 1
ATOM 3628 N N . ASN C 1 70 ? 8.601 24.313 22.361 1.00 32.76 65 ASN C N 1
ATOM 3629 C CA . ASN C 1 70 ? 10.026 24.502 22.583 1.00 36.59 65 ASN C CA 1
ATOM 3630 C C . ASN C 1 70 ? 10.625 23.383 23.414 1.00 33.41 65 ASN C C 1
ATOM 3631 O O . ASN C 1 70 ? 11.723 22.910 23.130 1.00 36.57 65 ASN C O 1
ATOM 3642 N N . GLU C 1 71 ? 9.904 22.968 24.449 1.00 31.69 66 GLU C N 1
ATOM 3643 C CA . GLU C 1 71 ? 10.366 21.878 25.293 1.00 37.12 66 GLU C CA 1
ATOM 3644 C C . GLU C 1 71 ? 10.395 20.581 24.492 1.00 32.54 66 GLU C C 1
ATOM 3645 O O . GLU C 1 71 ? 11.286 19.755 24.673 1.00 35.98 66 GLU C O 1
ATOM 3657 N N . ALA C 1 72 ? 9.420 20.403 23.608 1.00 29.87 67 ALA C N 1
ATOM 3658 C CA . ALA C 1 72 ? 9.388 19.222 22.756 1.00 34.87 67 ALA C CA 1
ATOM 3659 C C . ALA C 1 72 ? 10.574 19.225 21.790 1.00 36.06 67 ALA C C 1
ATOM 3660 O O . ALA C 1 72 ? 11.217 18.196 21.584 1.00 36.81 67 ALA C O 1
ATOM 3667 N N . ILE C 1 73 ? 10.871 20.386 21.210 1.00 35.48 68 ILE C N 1
ATOM 3668 C CA . ILE C 1 73 ? 11.979 20.507 20.265 1.00 36.48 68 ILE C CA 1
ATOM 3669 C C . ILE C 1 73 ? 13.324 20.287 20.950 1.00 40.32 68 ILE C C 1
ATOM 3670 O O . ILE C 1 73 ? 14.197 19.610 20.409 1.00 42.42 68 ILE C O 1
ATOM 3686 N N . LYS C 1 74 ? 13.484 20.855 22.141 1.00 38.33 69 LYS C N 1
ATOM 3687 C CA . LYS C 1 74 ? 14.697 20.658 22.929 1.00 44.44 69 LYS C CA 1
ATOM 3688 C C . LYS C 1 74 ? 14.924 19.184 23.256 1.00 41.68 69 LYS C C 1
ATOM 3689 O O . LYS C 1 74 ? 16.039 18.680 23.142 1.00 37.48 69 LYS C O 1
ATOM 3708 N N . GLU C 1 75 ? 13.857 18.496 23.647 1.00 38.63 70 GLU C N 1
ATOM 3709 C CA . GLU C 1 75 ? 13.955 17.099 24.038 1.00 47.37 70 GLU C CA 1
ATOM 3710 C C . GLU C 1 75 ? 14.331 16.253 22.824 1.00 45.70 70 GLU C C 1
ATOM 3711 O O . GLU C 1 75 ? 15.121 15.317 22.931 1.00 46.86 70 GLU C O 1
ATOM 3723 N N . LEU C 1 76 ? 13.777 16.603 21.666 1.00 41.29 71 LEU C N 1
ATOM 3724 C CA . LEU C 1 76 ? 14.053 15.876 20.429 1.00 45.81 71 LEU C CA 1
ATOM 3725 C C . LEU C 1 76 ? 15.467 16.135 19.915 1.00 50.28 71 LEU C C 1
ATOM 3726 O O . LEU C 1 76 ? 16.126 15.220 19.423 1.00 54.34 71 LEU C O 1
ATOM 3742 N N . ILE C 1 77 ? 15.938 17.374 20.029 1.00 54.73 72 ILE C N 1
ATOM 3743 C CA . ILE C 1 77 ? 17.246 17.724 19.485 1.00 60.16 72 ILE C CA 1
ATOM 3744 C C . ILE C 1 77 ? 18.372 16.994 20.210 1.00 59.65 72 ILE C C 1
ATOM 3745 O O . ILE C 1 77 ? 19.362 16.613 19.588 1.00 68.78 72 ILE C O 1
ATOM 3761 N N . LYS C 1 78 ? 18.218 16.783 21.513 1.00 60.07 73 LYS C N 1
ATOM 3762 C CA . LYS C 1 78 ? 19.223 16.049 22.277 1.00 67.09 73 LYS C CA 1
ATOM 3763 C C . LYS C 1 78 ? 19.008 14.537 22.201 1.00 62.39 73 LYS C C 1
ATOM 3764 O O . LYS C 1 78 ? 19.629 13.785 22.950 1.00 77.89 73 LYS C O 1
ATOM 37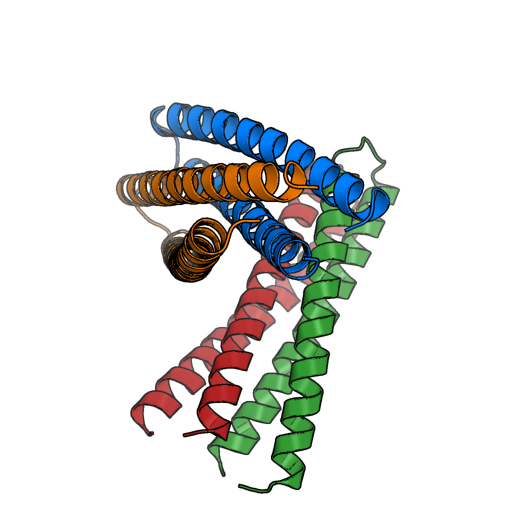83 N N . ASN C 1 79 ? 18.127 14.098 21.305 1.00 65.30 74 ASN C N 1
ATOM 3784 C CA . ASN C 1 79 ? 17.859 12.673 21.117 1.00 70.12 74 ASN C CA 1
ATOM 3785 C C . ASN C 1 79 ? 17.413 11.991 22.409 1.00 60.52 74 ASN C C 1
ATOM 3786 O O . ASN C 1 79 ? 16.866 12.632 23.306 1.00 53.71 74 ASN C O 1
ATOM 3797 N N . SER D 1 7 ? 22.269 16.914 9.615 1.00 58.95 2 SER D N 1
ATOM 3798 C CA . SER D 1 7 ? 21.295 17.463 10.558 1.00 55.16 2 SER D CA 1
ATOM 3799 C C . SER D 1 7 ? 21.818 18.729 11.236 1.00 54.26 2 SER D C 1
ATOM 3800 O O . SER D 1 7 ? 21.045 19.521 11.774 1.00 56.11 2 SER D O 1
ATOM 3807 N N . ASP D 1 8 ? 23.134 18.908 11.227 1.00 54.09 3 ASP D N 1
ATOM 3808 C CA . ASP D 1 8 ? 23.745 20.017 11.947 1.00 58.99 3 ASP D CA 1
ATOM 3809 C C . ASP D 1 8 ? 23.269 21.336 11.347 1.00 56.10 3 ASP D C 1
ATOM 3810 O O . ASP D 1 8 ? 23.095 22.330 12.058 1.00 56.87 3 ASP D O 1
ATOM 3819 N N . TYR D 1 9 ? 23.063 21.340 10.033 1.00 50.14 4 TYR D N 1
ATOM 3820 C CA . TYR D 1 9 ? 22.560 22.523 9.350 1.00 51.76 4 TYR D CA 1
ATOM 3821 C C . TYR D 1 9 ? 21.121 22.820 9.733 1.00 57.33 4 TYR D C 1
ATOM 3822 O O . TYR D 1 9 ? 20.779 23.951 10.074 1.00 57.44 4 TYR D O 1
ATOM 3840 N N . ILE D 1 10 ? 20.283 21.788 9.687 1.00 52.52 5 ILE D N 1
ATOM 3841 C CA . ILE D 1 10 ? 18.875 21.934 10.027 1.00 51.26 5 ILE D CA 1
ATOM 3842 C C . ILE D 1 10 ? 18.697 22.260 11.494 1.00 48.42 5 ILE D C 1
ATOM 3843 O O . ILE D 1 10 ? 17.874 23.106 11.843 1.00 46.92 5 ILE D O 1
ATOM 3859 N N . ILE D 1 11 ? 19.437 21.566 12.343 1.00 50.52 6 ILE D N 1
ATOM 3860 C CA . ILE D 1 11 ? 19.357 21.790 13.777 1.00 47.96 6 ILE D CA 1
ATOM 3861 C C . ILE D 1 11 ? 19.612 23.266 14.060 1.00 54.42 6 ILE D C 1
ATOM 3862 O O . ILE D 1 11 ? 18.946 23.856 14.904 1.00 55.31 6 ILE D O 1
ATOM 3878 N N . GLU D 1 12 ? 20.553 23.866 13.340 1.00 54.95 7 GLU D N 1
ATOM 3879 C CA . GLU D 1 12 ? 20.845 25.287 13.515 1.00 60.55 7 GLU D CA 1
ATOM 3880 C C . GLU D 1 12 ? 19.690 26.160 13.025 1.00 56.59 7 GLU D C 1
ATOM 3881 O O . GLU D 1 12 ? 19.365 27.167 13.654 1.00 54.96 7 GLU D O 1
ATOM 3893 N N . GLN D 1 13 ? 19.077 25.780 11.908 1.00 60.43 8 GLN D N 1
ATOM 3894 C CA . GLN D 1 13 ? 17.943 26.533 11.375 1.00 60.81 8 GLN D CA 1
ATOM 3895 C C . GLN D 1 13 ? 16.798 26.525 12.385 1.00 57.96 8 GLN D C 1
ATOM 3896 O O . GLN D 1 13 ? 16.163 27.550 12.629 1.00 54.05 8 GLN D O 1
ATOM 3910 N N . ILE D 1 14 ? 16.551 25.355 12.964 1.00 48.14 9 ILE D N 1
ATOM 3911 C CA . ILE D 1 14 ? 15.496 25.172 13.957 1.00 47.52 9 ILE D CA 1
ATOM 3912 C C . ILE D 1 14 ? 15.777 25.956 15.236 1.00 48.60 9 ILE D C 1
ATOM 3913 O O . ILE D 1 14 ? 14.894 26.636 15.759 1.00 46.05 9 ILE D O 1
ATOM 3929 N N . GLN D 1 15 ? 17.000 25.853 15.744 1.00 49.19 10 GLN D N 1
ATOM 3930 C CA . GLN D 1 15 ? 17.387 26.592 16.942 1.00 53.45 10 GLN D CA 1
ATOM 3931 C C . GLN D 1 15 ? 17.308 28.090 16.697 1.00 51.92 10 GLN D C 1
ATOM 3932 O O . GLN D 1 15 ? 16.945 28.857 17.588 1.00 51.84 10 GLN D O 1
ATOM 3946 N N . ARG D 1 16 ? 17.650 28.500 15.481 1.00 45.03 11 ARG D N 1
ATOM 3947 C CA . ARG D 1 16 ? 17.572 29.901 15.109 1.00 52.74 11 ARG D CA 1
ATOM 3948 C C . ARG D 1 16 ? 16.111 30.346 15.173 1.00 50.65 11 ARG D C 1
ATOM 3949 O O . ARG D 1 16 ? 15.806 31.419 15.690 1.00 50.96 11 ARG D O 1
ATOM 3970 N N . ASP D 1 17 ? 15.209 29.508 14.667 1.00 49.78 12 ASP D N 1
ATOM 3971 C CA . ASP D 1 17 ? 13.784 29.817 14.706 1.00 54.86 12 ASP D CA 1
ATOM 3972 C C . ASP D 1 17 ? 13.284 29.865 16.139 1.00 50.82 12 ASP D C 1
ATOM 3973 O O . ASP D 1 17 ? 12.481 30.725 16.496 1.00 47.14 12 ASP D O 1
ATOM 3982 N N . GLN D 1 18 ? 13.774 28.945 16.963 1.00 49.01 13 GLN D N 1
ATOM 3983 C CA . GLN D 1 18 ? 13.337 28.865 18.347 1.00 50.60 13 GLN D CA 1
ATOM 3984 C C . GLN D 1 18 ? 13.904 30.043 19.113 1.00 49.69 13 GLN D C 1
ATOM 3985 O O . GLN D 1 18 ? 13.280 30.556 20.036 1.00 49.95 13 GLN D O 1
ATOM 3999 N N . GLU D 1 19 ? 15.096 30.470 18.718 1.00 54.59 14 GLU D N 1
ATOM 4000 C CA . GLU D 1 19 ? 15.727 31.624 19.330 1.00 54.68 14 GLU D CA 1
ATOM 4001 C C . GLU D 1 19 ? 14.994 32.904 18.947 1.00 48.91 14 GLU D C 1
ATOM 4002 O O . GLU D 1 19 ? 14.701 33.745 19.796 1.00 49.54 14 GLU D O 1
ATOM 4014 N N . GLU D 1 20 ? 14.680 33.028 17.663 1.00 51.10 15 GLU D N 1
ATOM 4015 C CA . GLU D 1 20 ? 13.899 34.148 17.153 1.00 48.76 15 GLU D CA 1
ATOM 4016 C C . GLU D 1 20 ? 12.515 34.140 17.798 1.00 56.75 15 GLU D C 1
ATOM 4017 O O . GLU D 1 20 ? 11.925 35.186 18.056 1.00 63.38 15 GLU D O 1
ATOM 4029 N N . ALA D 1 21 ? 12.006 32.938 18.053 1.00 52.45 16 ALA D N 1
ATOM 4030 C CA . ALA D 1 21 ? 10.698 32.754 18.670 1.00 46.19 16 ALA D CA 1
ATOM 4031 C C . ALA D 1 21 ? 10.673 33.268 20.111 1.00 51.40 16 ALA D C 1
ATOM 4032 O O . ALA D 1 21 ? 9.715 33.919 20.520 1.00 53.82 16 ALA D O 1
ATOM 4039 N N . ARG D 1 22 ? 11.712 32.962 20.884 1.00 49.61 17 ARG D N 1
ATOM 4040 C CA . ARG D 1 22 ? 11.755 33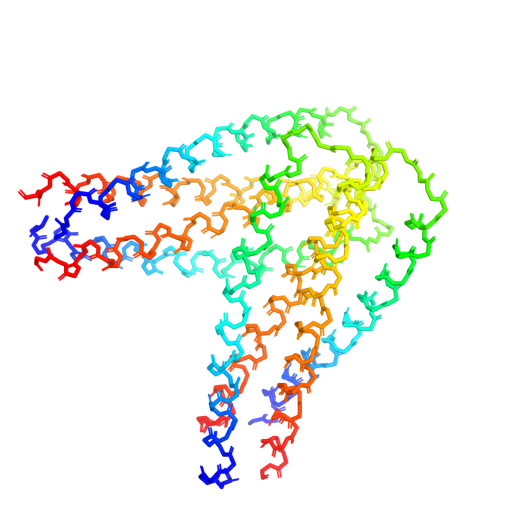.375 22.287 1.00 57.83 17 ARG D CA 1
ATOM 4041 C C . ARG D 1 22 ? 11.688 34.882 22.466 1.00 66.42 17 ARG D C 1
ATOM 4042 O O . ARG D 1 22 ? 11.019 35.367 23.378 1.00 61.32 17 ARG D O 1
ATOM 4063 N N . LYS D 1 23 ? 12.366 35.635 21.606 1.00 54.72 18 LYS D N 1
ATOM 4064 C CA . LYS D 1 23 ? 12.308 37.084 21.719 1.00 66.21 18 LYS D CA 1
ATOM 4065 C C . LYS D 1 23 ? 10.903 37.595 21.400 1.00 68.10 18 LYS D C 1
ATOM 4066 O O . LYS D 1 23 ? 10.327 38.336 22.189 1.00 69.86 18 LYS D O 1
ATOM 4085 N N . LYS D 1 24 ? 10.327 37.156 20.280 1.00 61.03 19 LYS D N 1
ATOM 4086 C CA . LYS D 1 24 ? 8.990 37.617 19.893 1.00 59.92 19 LYS D CA 1
ATOM 4087 C C . LYS D 1 24 ? 7.938 37.310 20.948 1.00 56.75 19 LYS D C 1
ATOM 4088 O O . LYS D 1 24 ? 7.013 38.092 21.150 1.00 60.61 19 LYS D O 1
ATOM 4107 N N . VAL D 1 25 ? 8.059 36.169 21.610 1.00 63.02 20 VAL D N 1
ATOM 4108 C CA . VAL D 1 25 ? 7.143 35.843 22.690 1.00 62.35 20 VAL D CA 1
ATOM 4109 C C . VAL D 1 25 ? 7.371 36.808 23.849 1.00 65.09 20 VAL D C 1
ATOM 4110 O O . VAL D 1 25 ? 6.424 37.319 24.442 1.00 61.66 20 VAL D O 1
ATOM 4123 N N . GLU D 1 26 ? 8.639 37.071 24.156 1.00 68.77 21 GLU D N 1
ATOM 4124 C CA . GLU D 1 26 ? 8.986 37.982 25.239 1.00 65.41 21 GLU D CA 1
ATOM 4125 C C . GLU D 1 26 ? 8.511 39.397 24.897 1.00 71.65 21 GLU D C 1
ATOM 4126 O O . GLU D 1 26 ? 8.050 40.135 25.766 1.00 57.63 21 GLU D O 1
ATOM 4138 N N . GLU D 1 27 ? 8.622 39.765 23.623 1.00 71.24 22 GLU D N 1
ATOM 4139 C CA . GLU D 1 27 ? 8.112 41.046 23.141 1.00 67.23 22 GLU D CA 1
ATOM 4140 C C . GLU D 1 27 ? 6.603 41.152 23.304 1.00 72.58 22 GLU D C 1
ATOM 4141 O O . GLU D 1 27 ? 6.079 42.204 23.665 1.00 75.83 22 GLU D O 1
ATOM 4153 N N . ALA D 1 28 ? 5.906 40.051 23.037 1.00 69.22 23 ALA D N 1
ATOM 4154 C CA . ALA D 1 28 ? 4.456 40.029 23.138 1.00 70.28 23 ALA D CA 1
ATOM 4155 C C . ALA D 1 28 ? 4.002 40.147 24.588 1.00 70.73 23 ALA D C 1
ATOM 4156 O O . ALA D 1 28 ? 3.015 40.819 24.886 1.00 69.63 23 ALA D O 1
ATOM 4163 N N . GLU D 1 29 ? 4.730 39.490 25.486 1.00 71.63 24 GLU D N 1
ATOM 4164 C CA . GLU D 1 29 ? 4.405 39.521 26.907 1.00 76.07 24 GLU D CA 1
ATOM 4165 C C . GLU D 1 29 ? 4.471 40.930 27.485 1.00 81.74 24 GLU D C 1
ATOM 4166 O O . GLU D 1 29 ? 3.586 41.349 28.230 1.00 89.51 24 GLU D O 1
ATOM 4178 N N . GLU D 1 30 ? 5.527 41.662 27.143 1.00 80.55 25 GLU D N 1
ATOM 4179 C CA . GLU D 1 30 ? 5.680 43.036 27.601 1.00 86.11 25 GLU D CA 1
ATOM 4180 C C . GLU D 1 30 ? 4.654 43.956 26.963 1.00 84.29 25 GLU D C 1
ATOM 4181 O O . GLU D 1 30 ? 4.052 44.790 27.638 1.00 87.72 25 GLU D O 1
ATOM 4193 N N . ARG D 1 31 ? 4.453 43.801 25.658 1.00 81.08 26 ARG D N 1
ATOM 4194 C CA . ARG D 1 31 ? 3.514 44.645 24.935 1.00 82.32 26 ARG D CA 1
ATOM 4195 C C . ARG D 1 31 ? 2.110 44.413 25.482 1.00 80.77 26 ARG D C 1
ATOM 4196 O O . ARG D 1 31 ? 1.283 45.319 25.482 1.00 85.55 26 ARG D O 1
ATOM 4217 N N . LEU D 1 32 ? 1.851 43.205 25.969 1.00 74.39 27 LEU D N 1
ATOM 4218 C CA . LEU D 1 32 ? 0.557 42.891 26.567 1.00 80.04 27 LEU D CA 1
ATOM 4219 C C . LEU D 1 32 ? 0.356 43.669 27.869 1.00 81.25 27 LEU D C 1
ATOM 4220 O O . LEU D 1 32 ? -0.714 44.230 28.101 1.00 78.85 27 LEU D O 1
ATOM 4236 N N . GLU D 1 33 ? 1.377 43.695 28.722 1.00 88.38 28 GLU D N 1
ATOM 4237 C CA . GLU D 1 33 ? 1.285 44.415 29.991 1.00 90.89 28 GLU D CA 1
ATOM 4238 C C . GLU D 1 33 ? 1.136 45.926 29.818 1.00 84.50 28 GLU D C 1
ATOM 4239 O O . GLU D 1 33 ? 0.348 46.550 30.526 1.00 87.70 28 GLU D O 1
ATOM 4251 N N . ARG D 1 34 ? 1.901 46.521 28.910 1.00 82.15 29 ARG D N 1
ATOM 4252 C CA . ARG D 1 34 ? 1.755 47.949 28.632 1.00 88.22 29 ARG D CA 1
ATOM 4253 C C . ARG D 1 34 ? 0.355 48.230 28.102 1.00 91.00 29 ARG D C 1
ATOM 4254 O O . ARG D 1 34 ? -0.240 49.264 28.412 1.00 87.54 29 ARG D O 1
ATOM 4275 N N . VAL D 1 35 ? -0.162 47.310 27.294 1.00 90.12 30 VAL D N 1
ATOM 4276 C CA . VAL D 1 35 ? -1.521 47.432 26.788 1.00 83.30 30 VAL D CA 1
ATOM 4277 C C . VAL D 1 35 ? -2.498 47.326 27.950 1.00 78.99 30 VAL D C 1
ATOM 4278 O O . VAL D 1 35 ? -3.515 48.014 27.973 1.00 81.92 30 VAL D O 1
ATOM 4291 N N . LYS D 1 36 ? -2.190 46.461 28.908 1.00 82.64 31 LYS D N 1
ATOM 4292 C CA . LYS D 1 36 ? -3.036 46.292 30.085 1.00 88.86 31 LYS D CA 1
ATOM 4293 C C . LYS D 1 36 ? -2.940 47.485 31.042 1.00 90.69 31 LYS D C 1
ATOM 4294 O O . LYS D 1 36 ? -3.950 47.925 31.592 1.00 91.73 31 LYS D O 1
ATOM 4313 N N . GLU D 1 37 ? -1.732 47.996 31.259 1.00 87.82 32 GLU D N 1
ATOM 4314 C CA . GLU D 1 37 ? -1.559 49.176 32.101 1.00 92.29 32 GLU D CA 1
ATOM 4315 C C . GLU D 1 37 ? -2.201 50.407 31.458 1.00 94.19 32 GLU D C 1
ATOM 4316 O O . GLU D 1 37 ? -2.865 51.194 32.134 1.00 95.82 32 GLU D O 1
ATOM 4328 N N . ALA D 1 38 ? -1.997 50.569 30.154 1.00 89.84 33 ALA D N 1
ATOM 4329 C CA . ALA D 1 38 ? -2.580 51.687 29.416 1.00 84.83 33 ALA D CA 1
ATOM 4330 C C . ALA D 1 38 ? -4.096 51.543 29.342 1.00 90.83 33 ALA D C 1
ATOM 4331 O O . ALA D 1 38 ? -4.823 52.533 29.256 1.00 100.38 33 ALA D O 1
ATOM 4338 N N . SER D 1 39 ? -4.557 50.298 29.369 1.00 89.69 34 SER D N 1
ATOM 4339 C CA . SER D 1 39 ? -5.979 49.985 29.291 1.00 80.32 34 SER D CA 1
ATOM 4340 C C . SER D 1 39 ? -6.691 50.512 30.529 1.00 88.04 34 SER D C 1
ATOM 4341 O O . SER D 1 39 ? -7.847 50.927 30.460 1.00 92.91 34 SER D O 1
ATOM 4349 N N . LYS D 1 40 ? -5.989 50.494 31.659 1.00 93.03 35 LYS D N 1
ATOM 4350 C CA . LYS D 1 40 ? -6.585 50.870 32.938 1.00 90.49 35 LYS D CA 1
ATOM 4351 C C . LYS D 1 40 ? -6.564 52.368 33.163 1.00 94.86 35 LYS D C 1
ATOM 4352 O O . LYS D 1 40 ? -7.282 52.876 34.019 1.00 93.31 35 LYS D O 1
ATOM 4371 N N . ARG D 1 41 ? -5.746 53.081 32.400 1.00 96.77 36 ARG D N 1
ATOM 4372 C CA . ARG D 1 41 ? -5.731 54.529 32.502 1.00 102.74 36 ARG D CA 1
ATOM 4373 C C . ARG D 1 41 ? -6.920 55.108 31.724 1.00 109.87 36 ARG D C 1
ATOM 4374 O O . ARG D 1 41 ? -7.040 56.325 31.573 1.00 106.33 36 ARG D O 1
ATOM 4395 N N . GLY D 1 42 ? -7.776 54.221 31.209 1.00 114.14 37 GLY D N 1
ATOM 4396 C CA . GLY D 1 42 ? -9.058 54.603 30.636 1.00 119.01 37 GLY D CA 1
ATOM 4397 C C . GLY D 1 42 ? -9.024 55.639 29.529 1.00 127.07 37 GLY D C 1
ATOM 4398 O O . GLY D 1 42 ? -9.305 56.811 29.781 1.00 129.83 37 GLY D O 1
ATOM 4402 N N . VAL D 1 43 ? -8.684 55.227 28.312 1.00 120.27 38 VAL D N 1
ATOM 4403 C CA . VAL D 1 43 ? -8.537 56.186 27.224 1.00 114.88 38 VAL D CA 1
ATOM 4404 C C . VAL D 1 43 ? -9.911 56.448 26.564 1.00 119.33 38 VAL D C 1
ATOM 4405 O O . VAL D 1 43 ? -10.868 56.765 27.270 1.00 121.29 38 VAL D O 1
ATOM 4418 N N . SER D 1 44 ? -10.031 56.287 25.244 1.00 114.93 39 SER D N 1
ATOM 4419 C CA . SER D 1 44 ? -11.188 56.817 24.506 1.00 122.91 39 SER D CA 1
ATOM 4420 C C . SER D 1 44 ? -11.743 55.902 23.412 1.00 114.36 39 SER D C 1
ATOM 4421 O O . SER D 1 44 ? -12.336 56.383 22.445 1.00 110.96 39 SER D O 1
ATOM 4429 N N . SER D 1 45 ? -11.527 54.600 23.560 1.00 111.90 40 SER D N 1
ATOM 4430 C CA . SER D 1 45 ? -11.971 53.594 22.593 1.00 108.12 40 SER D CA 1
ATOM 4431 C C . SER D 1 45 ? -11.164 53.702 21.295 1.00 105.85 40 SER D C 1
ATOM 4432 O O . SER D 1 45 ? -10.646 52.698 20.812 1.00 105.10 40 SER D O 1
ATOM 4440 N N . ASP D 1 46 ? -11.058 54.903 20.727 1.00 109.43 41 ASP D N 1
ATOM 4441 C CA . ASP D 1 46 ? -10.249 55.092 19.525 1.00 109.65 41 ASP D CA 1
ATOM 4442 C C . ASP D 1 46 ? -8.837 54.571 19.767 1.00 108.74 41 ASP D C 1
ATOM 4443 O O . ASP D 1 46 ? -8.216 54.009 18.863 1.00 108.13 41 ASP D O 1
ATOM 4452 N N . GLN D 1 47 ? -8.329 54.765 20.982 1.00 106.92 42 GLN D N 1
ATOM 4453 C CA . GLN D 1 47 ? -7.033 54.206 21.356 1.00 113.49 42 GLN D CA 1
ATOM 4454 C C . GLN D 1 47 ? -7.162 52.758 21.852 1.00 108.16 42 GLN D C 1
ATOM 4455 O O . GLN D 1 47 ? -6.245 51.966 21.658 1.00 103.70 42 GLN D O 1
ATOM 4469 N N . LEU D 1 48 ? -8.269 52.408 22.511 1.00 108.14 43 LEU D N 1
ATOM 4470 C CA . LEU D 1 48 ? -8.465 51.017 22.939 1.00 100.73 43 LEU D CA 1
ATOM 4471 C C . LEU D 1 48 ? -8.544 50.114 21.720 1.00 94.35 43 LEU D C 1
ATOM 4472 O O . LEU D 1 48 ? -7.991 49.015 21.711 1.00 90.74 43 LEU D O 1
ATOM 4488 N N . LEU D 1 49 ? -9.237 50.590 20.693 1.00 95.84 44 LEU D N 1
ATOM 4489 C CA . LEU D 1 49 ? -9.359 49.857 19.443 1.00 95.65 44 LEU D CA 1
ATOM 4490 C C . LEU D 1 49 ? -7.977 49.679 18.828 1.00 90.00 44 LEU D C 1
ATOM 4491 O O . LEU D 1 49 ? -7.694 48.660 18.196 1.00 89.57 44 LEU D O 1
ATOM 4507 N N . ASP D 1 50 ? -7.123 50.683 19.005 1.00 88.35 45 ASP D N 1
ATOM 4508 C CA . ASP D 1 50 ? -5.758 50.609 18.504 1.00 89.87 45 ASP D CA 1
ATOM 4509 C C . ASP D 1 50 ? -5.025 49.502 19.256 1.00 85.91 45 ASP D C 1
ATOM 4510 O O . ASP D 1 50 ? -4.234 48.763 18.670 1.00 81.13 45 ASP D O 1
ATOM 4519 N N . LEU D 1 51 ? -5.291 49.394 20.556 1.00 93.16 46 LEU D N 1
ATOM 4520 C CA . LEU D 1 51 ? -4.693 48.345 21.376 1.00 85.39 46 LEU D CA 1
ATOM 4521 C C . LEU D 1 51 ? -5.223 46.986 20.931 1.00 75.10 46 LEU D C 1
ATOM 4522 O O . LEU D 1 51 ? -4.489 46.002 20.901 1.00 68.72 46 LEU D O 1
ATOM 4538 N N . ILE D 1 52 ? -6.508 46.945 20.590 1.00 71.72 47 ILE D N 1
ATOM 4539 C CA . ILE D 1 52 ? -7.143 45.724 20.107 1.00 67.33 47 ILE D CA 1
ATOM 4540 C C . ILE D 1 52 ? -6.516 45.264 18.794 1.00 65.42 47 ILE D C 1
ATOM 4541 O O . ILE D 1 52 ? -6.263 44.074 18.609 1.00 64.73 47 ILE D O 1
ATOM 4557 N N . ARG D 1 53 ? -6.267 46.199 17.884 1.00 68.57 48 ARG D N 1
ATOM 4558 C CA . ARG D 1 53 ? -5.591 45.866 16.6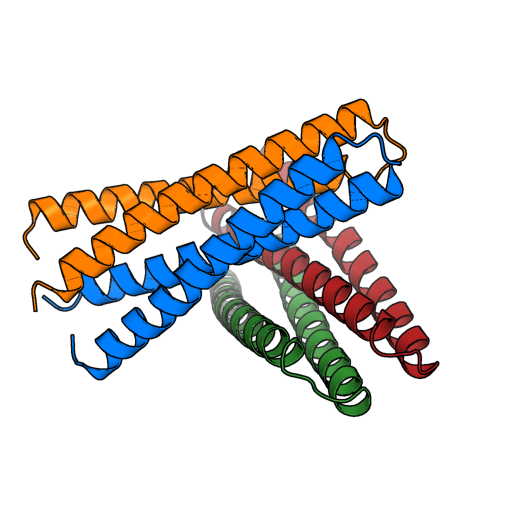35 1.00 69.11 48 ARG D CA 1
ATOM 4559 C C . ARG D 1 53 ? -4.198 45.322 16.914 1.00 58.68 48 ARG D C 1
ATOM 4560 O O . ARG D 1 53 ? -3.755 44.375 16.270 1.00 58.39 48 ARG D O 1
ATOM 4581 N N . GLU D 1 54 ? -3.513 45.931 17.876 1.00 56.94 49 GLU D N 1
ATOM 4582 C CA . GLU D 1 54 ? -2.152 45.538 18.219 1.00 60.47 49 GLU D CA 1
ATOM 4583 C C . GLU D 1 54 ? -2.100 44.115 18.773 1.00 62.26 49 GLU D C 1
ATOM 4584 O O . GLU D 1 54 ? -1.216 43.338 18.417 1.00 56.13 49 GLU D O 1
ATOM 4596 N N . LEU D 1 55 ? -3.045 43.782 19.647 1.00 58.84 50 LEU D N 1
ATOM 4597 C CA . LEU D 1 55 ? -3.111 42.444 20.224 1.00 57.13 50 LEU D CA 1
ATOM 4598 C C . LEU D 1 55 ? -3.503 41.402 19.181 1.00 55.49 50 LEU D C 1
ATOM 4599 O O . LEU D 1 55 ? -3.012 40.273 19.209 1.00 47.30 50 LEU D O 1
ATOM 4615 N N . ALA D 1 56 ? -4.384 41.784 18.264 1.00 50.10 51 ALA D N 1
ATOM 4616 C CA . ALA D 1 56 ? -4.775 40.905 17.170 1.00 49.08 51 ALA D CA 1
ATOM 4617 C C . ALA D 1 56 ? -3.560 40.642 16.295 1.00 44.83 51 ALA D C 1
ATOM 4618 O O . ALA D 1 56 ? -3.382 39.552 15.753 1.00 41.00 51 ALA D O 1
ATOM 4625 N N . GLU D 1 57 ? -2.727 41.667 16.171 1.00 44.21 52 GLU D N 1
ATOM 4626 C CA . GLU D 1 57 ? -1.500 41.593 15.397 1.00 46.09 52 GLU D CA 1
ATOM 4627 C C . GLU D 1 57 ? -0.552 40.599 16.080 1.00 46.91 52 GLU D C 1
ATOM 4628 O O . GLU D 1 57 ? 0.101 39.792 15.419 1.00 45.83 52 GLU D O 1
ATOM 4640 N N . ILE D 1 58 ? -0.476 40.679 17.409 1.00 46.72 53 ILE D N 1
ATOM 4641 C CA . ILE D 1 58 ? 0.361 39.779 18.203 1.00 43.87 53 ILE D CA 1
ATOM 4642 C C . ILE D 1 58 ? -0.101 38.332 18.075 1.00 43.05 53 ILE D C 1
ATOM 4643 O O . ILE D 1 58 ? 0.720 37.434 17.892 1.00 44.87 53 ILE D O 1
ATOM 4659 N N . ILE D 1 59 ? -1.409 38.108 18.181 1.00 43.42 54 ILE D N 1
ATOM 4660 C CA . ILE D 1 59 ? -1.959 36.757 18.122 1.00 44.32 54 ILE D CA 1
ATOM 4661 C C . ILE D 1 59 ? -1.573 36.110 16.805 1.00 43.45 54 ILE D C 1
ATOM 4662 O O . ILE D 1 59 ? -1.117 34.970 16.770 1.00 43.30 54 ILE D O 1
ATOM 4678 N N . GLU D 1 60 ? -1.727 36.863 15.726 1.00 42.00 55 GLU D N 1
ATOM 4679 C CA . GLU D 1 60 ? -1.442 36.355 14.397 1.00 43.93 55 GLU D CA 1
ATOM 4680 C C . GLU D 1 60 ? 0.025 35.972 14.258 1.00 45.28 55 GLU D C 1
ATOM 4681 O O . GLU D 1 60 ? 0.354 35.020 13.552 1.00 45.58 55 GLU D O 1
ATOM 4693 N N . GLU D 1 61 ? 0.906 36.709 14.926 1.00 45.26 56 GLU D N 1
ATOM 4694 C CA . GLU D 1 61 ? 2.324 36.372 14.912 1.00 48.81 56 GLU D CA 1
ATOM 4695 C C . GLU D 1 61 ? 2.613 35.090 15.692 1.00 44.88 56 GLU D C 1
ATOM 4696 O O . GLU D 1 61 ? 3.345 34.223 15.218 1.00 42.82 56 GLU D O 1
ATOM 4708 N N . LEU D 1 62 ? 2.043 34.977 16.888 1.00 41.49 57 LEU D N 1
ATOM 4709 C CA . LEU D 1 62 ? 2.240 33.796 17.723 1.00 38.78 57 LEU D CA 1
ATOM 4710 C C . LEU D 1 62 ? 1.678 32.542 17.057 1.00 37.00 57 LEU D C 1
ATOM 4711 O O . LEU D 1 62 ? 2.200 31.445 17.246 1.00 31.21 57 LEU D O 1
ATOM 4727 N N . ILE D 1 63 ? 0.612 32.703 16.281 1.00 35.19 58 ILE D N 1
ATOM 4728 C CA . ILE D 1 63 ? 0.033 31.578 15.560 1.00 35.06 58 ILE D CA 1
ATOM 4729 C C . ILE D 1 63 ? 1.002 31.094 14.484 1.00 36.42 58 ILE D C 1
ATOM 4730 O O . ILE D 1 63 ? 1.133 29.891 14.264 1.00 35.31 58 ILE D O 1
ATOM 4746 N N . ARG D 1 64 ? 1.682 32.021 13.816 1.00 35.75 59 ARG D N 1
ATOM 4747 C CA . ARG D 1 64 ? 2.688 31.642 12.830 1.00 40.19 59 ARG D CA 1
ATOM 4748 C C . ARG D 1 64 ? 3.841 30.868 13.465 1.00 38.67 59 ARG D C 1
ATOM 4749 O O . ARG D 1 64 ? 4.334 29.896 12.890 1.00 39.15 59 ARG D O 1
ATOM 4770 N N . ILE D 1 65 ? 4.274 31.305 14.642 1.00 31.94 60 ILE D N 1
ATOM 4771 C CA . ILE D 1 65 ? 5.363 30.638 15.343 1.00 36.59 60 ILE D CA 1
ATOM 4772 C C . ILE D 1 65 ? 4.983 29.194 15.670 1.00 35.47 60 ILE D C 1
ATOM 4773 O O . ILE D 1 65 ? 5.803 28.287 15.540 1.00 33.27 60 ILE D O 1
ATOM 4789 N N . ILE D 1 66 ? 3.737 28.987 16.089 1.00 33.84 61 ILE D N 1
ATOM 4790 C CA . ILE D 1 66 ? 3.262 27.653 16.447 1.00 36.98 61 ILE D CA 1
ATOM 4791 C C . ILE D 1 66 ? 3.256 26.722 15.237 1.00 33.96 61 ILE D C 1
ATOM 4792 O O . ILE D 1 66 ? 3.648 25.559 15.339 1.00 38.03 61 ILE D O 1
ATOM 4808 N N . ARG D 1 67 ? 2.817 27.237 14.095 1.00 34.57 62 ARG D N 1
ATOM 4809 C CA . ARG D 1 67 ? 2.784 26.451 12.869 1.00 34.53 62 ARG D CA 1
ATOM 4810 C C . ARG D 1 67 ? 4.214 26.129 12.469 1.00 37.21 62 ARG D C 1
ATOM 4811 O O . ARG D 1 67 ? 4.514 25.023 12.031 1.00 42.23 62 ARG D O 1
ATOM 4832 N N . ARG D 1 68 ? 5.093 27.111 12.651 1.00 42.50 63 ARG D N 1
ATOM 4833 C CA . ARG D 1 68 ? 6.507 26.971 12.332 1.00 38.31 63 ARG D CA 1
ATOM 4834 C C . ARG D 1 68 ? 7.156 25.919 13.227 1.00 39.53 63 ARG D C 1
ATOM 4835 O O . ARG D 1 68 ? 7.911 25.072 12.755 1.00 41.04 63 ARG D O 1
ATOM 4856 N N . SER D 1 69 ? 6.847 25.971 14.520 1.00 41.65 64 SER D N 1
ATOM 4857 C CA . SER D 1 69 ? 7.386 25.016 15.483 1.00 35.68 64 SER D CA 1
ATOM 4858 C C . SER D 1 69 ? 6.887 23.607 15.198 1.00 37.44 64 SER D C 1
ATOM 4859 O O . SER D 1 69 ? 7.611 22.628 15.377 1.00 30.09 64 SER D O 1
ATOM 4867 N N . ASN D 1 70 ? 5.632 23.515 14.764 1.00 37.10 65 ASN D N 1
ATOM 4868 C CA . ASN D 1 70 ? 5.052 22.234 14.379 1.00 40.05 65 ASN D CA 1
ATOM 4869 C C . ASN D 1 70 ? 5.776 21.567 13.218 1.00 41.74 65 ASN D C 1
ATOM 4870 O O . ASN D 1 70 ? 5.978 20.352 13.233 1.00 37.55 65 ASN D O 1
ATOM 4881 N N . GLU D 1 71 ? 6.169 22.351 12.226 1.00 40.08 66 GLU D N 1
ATOM 4882 C CA . GLU D 1 71 ? 6.874 21.807 11.075 1.00 39.71 66 GLU D CA 1
ATOM 4883 C C . GLU D 1 71 ? 8.233 21.264 11.499 1.00 39.33 66 GLU D C 1
ATOM 4884 O O . GLU D 1 71 ? 8.676 20.223 11.018 1.00 49.59 66 GLU D O 1
ATOM 4896 N N . ALA D 1 72 ? 8.886 21.974 12.412 1.00 38.09 67 ALA D N 1
ATOM 4897 C CA . ALA D 1 72 ? 10.194 21.568 12.913 1.00 45.76 67 ALA D CA 1
ATOM 4898 C C . ALA D 1 72 ? 10.108 20.256 13.682 1.00 39.33 67 ALA D C 1
ATOM 4899 O O . ALA D 1 72 ? 10.971 19.388 13.542 1.00 39.89 67 ALA D O 1
ATOM 4906 N N . ILE D 1 73 ? 9.066 20.118 14.497 1.00 40.01 68 ILE D N 1
ATOM 4907 C CA . ILE D 1 73 ? 8.871 18.908 15.288 1.00 40.93 68 ILE D CA 1
ATOM 4908 C C . ILE D 1 73 ? 8.585 17.731 14.359 1.00 40.04 68 ILE D C 1
ATOM 4909 O O . ILE D 1 73 ? 9.095 16.631 14.567 1.00 43.15 68 ILE D O 1
ATOM 4925 N N . LYS D 1 74 ? 7.776 17.974 13.331 1.00 43.47 69 LYS D N 1
ATOM 4926 C CA . LYS D 1 74 ? 7.493 16.957 12.325 1.00 41.63 69 LYS D CA 1
ATOM 4927 C C . LYS D 1 74 ? 8.795 16.521 11.668 1.00 51.94 69 LYS D C 1
ATOM 4928 O O . LYS D 1 74 ? 9.036 15.332 11.457 1.00 45.64 69 LYS D O 1
ATOM 4947 N N . GLU D 1 75 ? 9.636 17.505 11.359 1.00 45.55 70 GLU D N 1
ATOM 4948 C CA . GLU D 1 75 ? 10.903 17.268 10.682 1.00 49.52 70 GLU D CA 1
ATOM 4949 C C . GLU D 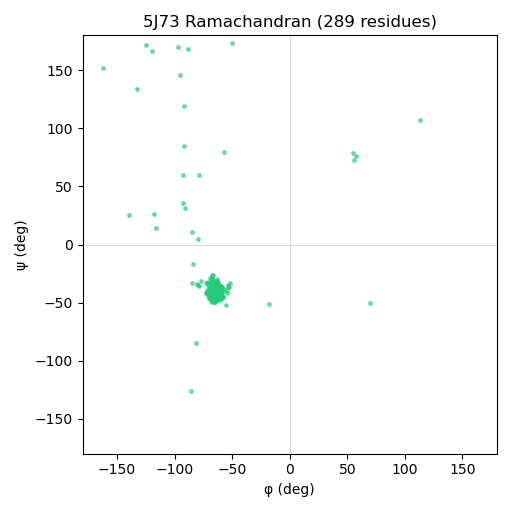1 75 ? 11.863 16.485 11.569 1.00 58.27 70 GLU D C 1
ATOM 4950 O O . GLU D 1 75 ? 12.599 15.623 11.090 1.00 63.66 70 GLU D O 1
ATOM 4962 N N . LEU D 1 76 ? 11.852 16.787 12.863 1.00 54.46 71 LEU D N 1
ATOM 4963 C CA . LEU D 1 76 ? 12.745 16.124 13.804 1.00 46.37 71 LEU D CA 1
ATOM 4964 C C . LEU D 1 76 ? 12.330 14.680 14.059 1.00 47.89 71 LEU D C 1
ATOM 4965 O O . LEU D 1 76 ? 13.174 13.787 14.136 1.00 42.71 71 LEU D O 1
ATOM 4981 N N . ILE D 1 77 ? 11.026 14.453 14.184 1.00 50.74 72 ILE D N 1
ATOM 4982 C CA . ILE D 1 77 ? 10.514 13.126 14.493 1.00 48.40 72 ILE D CA 1
ATOM 4983 C C . ILE D 1 77 ? 10.760 12.172 13.326 1.00 58.02 72 ILE D C 1
ATOM 4984 O O . ILE D 1 77 ? 10.966 10.977 13.530 1.00 64.63 72 ILE D O 1
ATOM 5000 N N . LYS D 1 78 ? 10.742 12.702 12.106 1.00 56.18 73 LYS D N 1
ATOM 5001 C CA . LYS D 1 78 ? 11.020 11.896 10.924 1.00 67.22 73 LYS D CA 1
ATOM 5002 C C . LYS D 1 78 ? 12.534 11.774 10.767 1.00 73.81 73 LYS D C 1
ATOM 5003 O O . LYS D 1 78 ? 13.144 10.806 11.226 1.00 77.44 73 LYS D O 1
ATOM 5022 N N . ASN D 1 79 ? 13.132 12.772 10.122 1.00 75.48 74 ASN D N 1
ATOM 5023 C CA . ASN D 1 79 ? 14.577 12.829 9.943 1.00 84.41 74 ASN D CA 1
ATOM 5024 C C . ASN D 1 79 ? 15.261 13.468 11.148 1.00 81.27 74 ASN D C 1
ATOM 5025 O O . ASN D 1 79 ? 15.725 14.607 11.079 1.00 83.53 74 ASN D O 1
#

Solvent-accessible surface area: 17607 Å² total; per-residue (Å²): 57,78,106,156,57,23,102,52,12,97,147,63,19,91,78,5,112,131,43,7,66,66,5,71,116,70,6,121,132,0,85,130,18,7,144,158,77,27,62,39,113,95,3,27,74,16,4,71,23,0,6,50,5,0,9,35,2,5,13,12,3,68,81,4,11,94,13,3,96,66,12,29,157,44,167,67,46,118,155,41,30,76,100,12,86,152,41,6,101,100,3,93,110,71,5,110,72,6,24,89,58,0,23,139,3,46,127,53,6,162,163,84,22,67,45,100,97,0,40,68,22,5,126,52,0,9,92,2,0,73,48,2,6,144,24,4,124,140,2,22,104,11,3,132,68,15,16,154,57,177,114,57,127,157,56,29,103,66,11,77,146,32,5,102,71,4,90,130,49,5,107,89,4,30,98,70,1,20,132,0,37,58,38,25,131,140,81,57,72,49,100,83,6,58,84,29,5,156,33,0,7,87,2,0,73,57,2,6,119,2,8,114,76,0,14,105,12,1,104,84,20,38,148,112,102,116,146,70,44,107,78,9,88,160,39,6,110,58,3,93,116,54,4,105,70,5,70,91,107,7,105,143,5,77,86,38,12,157,169,54,65,71,27,105,102,5,57,76,27,7,72,33,0,8,45,13,0,14,23,2,7,24,1,5,83,58,1,12,95,14,2,91,73,32,42,172,130

Secondary structure (DSSP, 8-state):
--HHHHHHHHHHHHHHHHHHHHHHHHHHHHHHHHTT---HHHHHHHHHHHHHHHHHHHHHHHHHHHHHHHHHH--/--HHHHHHHHHHHHHHHHHHHHHHHHHHHHHHHHSSS--HHHHHHHHHHHHHHHHHHHHHHHHHHHHHHHHHH--/--HHHHHHHHHHHHHHHHHHHHHHHHHHHHHHHHTS---HHHHHHHHHHHHHHHHHHHHHHHHHHHHHHHHHT-/-HHHHHHHHHHHHHHHHHHHHHHHHHHHHHHHHHT---SHHHHHHHHHHHHHHHHHHHHHHHHHHHHHHHHH-

Radius of gyration: 20.84 Å; Cα contacts (8 Å, |Δi|>4): 167; chains: 4; bounding box: 53×56×47 Å

Nearest PDB structures (foldseek):
  5j73-assembly1_B  TM=1.014E+00  e=2.076E-08  synthetic construct
  5j73-assembly1_A  TM=9.831E-01  e=3.315E-08  synthetic construct
  5j73-assembly2_C  TM=9.889E-01  e=4.952E-08  synthetic construct
  5j0k-assembly1_A  TM=8.014E-01  e=1.528E-02  synthetic construct
  8cwy-assembly1_R  TM=8.131E-01  e=3.646E-02  synthetic construct

Foldseek 3Di:
DDPVLVVVLVVLVVVLVVLVVVLVVLVVVLVVVVPPDDDDVVVVVSVVVNVVSVVVNVVSVVVNVVSVVVVVPPD/DDDVLVVVLVVLVVVLVVLVVVLVVLVVVLVVVPPDPDDPVVNVVSVVSVVVSVVVNVVSVVVNVVSVVVVVVVD/DDPVLVVVLVVLVVVLVVLVVVLVVLVVVLVVVVPVDDDPVVVVVSVVSNVVSVVVNVVSVVVNVVSVVVVVVD/DVVLVVVLVVLVVVVVVLVVVLVVLVVVLVVVVVVPDDCVVVVVSVVVNVVSVVVNVVSVVVNVVSVVVVVVD

Sequence (297 aa):
TSDYIIEQIQRDQEEARKKVEEAEERLERVKEASKRGVSSDQLLDLIRELAEIIEELIRIIRRSNEAIKELIKNQTSDYIIEQIQRDQEEARKKVEEAEERLERVKEASKRGVSSDQLLDLIRELAEIIEELIRIIRRSNEAIKELIKNQTSDYIIEQIQRDQEEARKKVEEAEERLERVKEASKRGVSSDQLLDLIRELAEIIEELIRIIRRSNEAIKELIKNSDYIIEQIQRDQEEARKKVEEAEERLERVKEASKRGVSSDQLLDLIRELAEIIEELIRIIRRSNEAIKELIKN